Protein AF-A0A4Y7ZFZ9-F1 (afdb_monomer_lite)

pLDDT: mean 81.6, std 17.8, range [28.22, 98.62]

Foldseek 3Di:
DPPPPPPQFAKFWPDQALVPDDDPDLFAQAWAAAQACPDPPDHGGTTIFTKDWDDPDPPDIDIDTHTQLLQVLQVQLVVLLVVLVCLLVVPVVPDDPPPDPDPVVVVVVVVVSLVSSVVSLLSLLQSLVVSLLVLLLLLDDQADKDWDQQDPVRDIDIAGSVRCSPPPDSQCSLQPVLCVSLVHHGCCVPPCVVLQVVSVVLNCCVPVVPDPPDPVSSVVSSDPCSSVSSCVSLVSLVVSLVSQDPPDPRSLVSQSSRTQHVVSNDRDHDNDCVVPPPHHHPCVDPVRVVNDDPVRVVVVVVVVVVVVVVPDD

Radius of gyration: 24.82 Å; chains: 1; bounding box: 68×53×71 Å

Secondary structure (DSSP, 8-state):
---------EEEEEES-GGG---S-TTBPPPEEEE-TT-SS---EEEEEEEEEEEEETTEEEEEEPBPHHHHHHHHHHHHHHHHHHHIIIIISS------SSHHHHHHHHHHHHHHHHHHHHHHHHHHHHHHHHHHHHTS-TT--EEPPP-TTS---EE-HHHHHHHS-HHHIIIIIHHHHTT---GGGSTTHHHHHHHHHHHHHHHT----S-SGGGGGGGSTTHHHHHTHHHHHHHHHHHH----SHHHHHHHHHSPPBTTB----EES--HHHHTS-B-TT-HHHHTTS-HHHHHHHHHHHHHHTTS---

Sequence (313 aa):
MKKDTKSNRCMVVVCDDAEKYDCKDNRAMKPILIKCLDHPEYPMNHAFQHADSVRLTKKKKLEYFVPNNISLLLSNSKLALEEAEKMYHKVLLTRADQEFKSKINALWNNCFYVSNYIEKIQTAIVFSYTALEAFANISIPDDYIYTTSKNSKGVKEEFDKKAIERWLSLKDKLDIVLPKVYSCEKISKQDFWSHFILLESFRNQIIHQKAIESTNFYYEYFKLNIFKILRVAEKIVCYYHDANTVDTSERAQVNLMWPWLPGAMTAPVLRNPEPILGWTIDYTQPSVQQRLTDKQRQEIEKFMNTDSHNNTP

Structure (mmCIF, N/CA/C/O backbone):
data_AF-A0A4Y7ZFZ9-F1
#
_entry.id   AF-A0A4Y7ZFZ9-F1
#
loop_
_atom_site.group_PDB
_atom_site.id
_atom_site.type_symbol
_atom_site.label_atom_id
_atom_site.label_alt_id
_atom_site.label_comp_id
_atom_site.label_asym_id
_atom_site.label_entity_id
_atom_site.label_seq_id
_atom_site.pdbx_PDB_ins_code
_atom_site.Cartn_x
_atom_site.Cartn_y
_atom_site.Cartn_z
_atom_site.occupancy
_atom_site.B_iso_or_equiv
_atom_site.auth_seq_id
_atom_site.auth_comp_id
_atom_site.auth_asym_id
_atom_site.auth_atom_id
_atom_site.pdbx_PDB_model_num
ATOM 1 N N . MET A 1 1 ? 0.316 26.608 -27.805 1.00 34.22 1 MET A N 1
ATOM 2 C CA . MET A 1 1 ? 1.564 26.106 -27.190 1.00 34.22 1 MET A CA 1
ATOM 3 C C . MET A 1 1 ? 1.376 26.041 -25.685 1.00 34.22 1 MET A C 1
ATOM 5 O O . MET A 1 1 ? 1.319 27.084 -25.044 1.00 34.22 1 MET A O 1
ATOM 9 N N . LYS A 1 2 ? 1.199 24.839 -25.124 1.00 29.20 2 LYS A N 1
ATOM 10 C CA . LYS A 1 2 ? 1.304 24.648 -23.673 1.00 29.20 2 LYS A CA 1
ATOM 11 C C . LYS A 1 2 ? 2.770 24.883 -23.308 1.00 29.20 2 LYS A C 1
ATOM 13 O O . LYS A 1 2 ? 3.642 24.304 -23.945 1.00 29.20 2 LYS A O 1
ATOM 18 N N . LYS A 1 3 ? 3.042 25.775 -22.353 1.00 28.22 3 LYS A N 1
ATOM 19 C CA . LYS A 1 3 ? 4.363 25.849 -21.724 1.00 28.22 3 LYS A CA 1
ATOM 20 C C . LYS A 1 3 ? 4.573 24.513 -21.021 1.00 28.22 3 LYS A C 1
ATOM 22 O O . LYS A 1 3 ? 3.929 24.273 -20.004 1.00 28.22 3 LYS A O 1
ATOM 27 N N . ASP A 1 4 ? 5.443 23.673 -21.567 1.00 29.52 4 ASP A N 1
ATOM 28 C CA . ASP A 1 4 ? 6.045 22.592 -20.803 1.00 29.52 4 ASP A CA 1
ATOM 29 C C . ASP A 1 4 ? 6.821 23.243 -19.661 1.00 29.52 4 ASP A C 1
ATOM 31 O O . ASP A 1 4 ? 7.930 23.752 -19.822 1.00 29.52 4 ASP A O 1
ATOM 35 N N . THR A 1 5 ? 6.208 23.296 -18.482 1.00 31.38 5 THR A N 1
ATOM 36 C CA . THR A 1 5 ? 6.965 23.413 -17.244 1.00 31.38 5 THR A CA 1
ATOM 37 C C . THR A 1 5 ? 7.813 22.154 -17.165 1.00 31.38 5 THR A C 1
ATOM 39 O O . THR A 1 5 ? 7.321 21.121 -16.713 1.00 31.38 5 THR A O 1
ATOM 42 N N . LYS A 1 6 ? 9.060 22.224 -17.656 1.00 36.72 6 LYS A N 1
ATOM 43 C CA . LYS A 1 6 ? 10.096 21.229 -17.365 1.00 36.72 6 LYS A CA 1
ATOM 44 C C . LYS A 1 6 ? 10.067 21.014 -15.855 1.00 36.72 6 LYS A C 1
ATOM 46 O O . LYS A 1 6 ? 10.454 21.889 -15.085 1.00 36.72 6 LYS A O 1
ATOM 51 N N . SER A 1 7 ? 9.518 19.880 -15.436 1.00 38.53 7 SER A N 1
ATOM 52 C CA . SER A 1 7 ? 9.700 19.377 -14.086 1.00 38.53 7 SER A CA 1
ATOM 53 C C . SER A 1 7 ? 11.210 19.224 -13.927 1.00 38.53 7 SER A C 1
ATOM 55 O O . SER A 1 7 ? 11.802 18.363 -14.573 1.00 38.53 7 SER A O 1
ATOM 57 N N . ASN A 1 8 ? 11.847 20.115 -13.161 1.00 46.38 8 ASN A N 1
ATOM 58 C CA . ASN A 1 8 ? 13.247 19.978 -12.762 1.00 46.38 8 ASN A CA 1
ATOM 59 C C . ASN A 1 8 ? 13.334 18.776 -11.811 1.00 46.38 8 ASN A C 1
ATOM 61 O O . ASN A 1 8 ? 13.397 18.940 -10.595 1.00 46.38 8 ASN A O 1
ATOM 65 N N . ARG A 1 9 ? 13.251 17.561 -12.359 1.00 54.72 9 ARG A N 1
ATOM 66 C CA . ARG A 1 9 ? 13.498 16.328 -11.615 1.00 54.72 9 ARG A CA 1
ATOM 67 C C . ARG A 1 9 ? 14.988 16.295 -11.312 1.00 54.72 9 ARG A C 1
ATOM 69 O O . ARG A 1 9 ? 15.793 16.044 -12.200 1.00 54.72 9 ARG A O 1
ATOM 76 N N . CYS A 1 10 ? 15.330 16.627 -10.076 1.00 71.25 10 CYS A N 1
ATOM 77 C CA . CYS A 1 10 ? 16.693 16.633 -9.581 1.00 71.25 10 CYS A CA 1
ATOM 78 C C . CYS A 1 10 ? 17.020 15.246 -9.023 1.00 71.25 10 CYS A C 1
ATOM 80 O O . CYS A 1 10 ? 16.291 14.734 -8.175 1.00 71.25 10 CYS A O 1
ATOM 82 N N . MET A 1 11 ? 18.119 14.644 -9.466 1.00 76.44 11 MET A N 1
ATOM 83 C CA . MET A 1 11 ? 18.643 13.409 -8.875 1.00 76.44 11 MET A CA 1
ATOM 84 C C . MET A 1 11 ? 19.847 13.717 -7.991 1.00 76.44 11 MET A C 1
ATOM 86 O O . MET A 1 11 ? 20.628 14.619 -8.286 1.00 76.44 11 MET A O 1
ATOM 90 N N . VAL A 1 12 ? 19.997 12.945 -6.919 1.00 82.19 12 VAL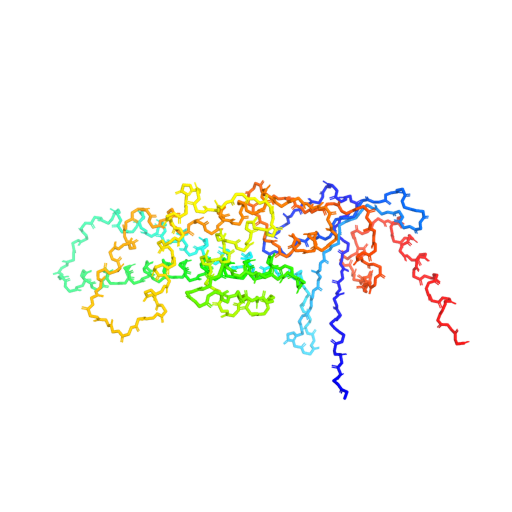 A N 1
ATOM 91 C CA . VAL A 1 12 ? 21.109 13.027 -5.970 1.00 82.19 12 VAL A CA 1
ATOM 92 C C . VAL A 1 12 ? 21.813 11.677 -5.901 1.00 82.19 12 VAL A C 1
ATOM 94 O O . VAL A 1 12 ? 21.156 10.653 -5.713 1.00 82.19 12 VAL A O 1
ATOM 97 N N . VAL A 1 13 ? 23.144 11.669 -5.997 1.00 84.25 13 VAL A N 1
ATOM 98 C CA . VAL A 1 13 ? 23.953 10.477 -5.700 1.00 84.25 13 VAL A CA 1
ATOM 99 C C . VAL A 1 13 ? 23.907 10.223 -4.194 1.00 84.25 13 VAL A C 1
ATOM 101 O O . VAL A 1 13 ? 24.327 11.063 -3.398 1.00 84.25 13 VAL A O 1
ATOM 104 N N . VAL A 1 14 ? 23.366 9.074 -3.794 1.00 84.06 14 VAL A N 1
ATOM 105 C CA . VAL A 1 14 ? 23.169 8.708 -2.380 1.00 84.06 14 VAL A CA 1
ATOM 106 C C . VAL A 1 14 ? 24.054 7.552 -1.920 1.00 84.06 14 VAL A C 1
ATOM 108 O O . VAL A 1 14 ? 24.178 7.350 -0.714 1.00 84.06 14 VAL A O 1
ATOM 111 N N . CYS A 1 15 ? 24.674 6.819 -2.849 1.00 84.12 15 CYS A N 1
ATOM 112 C CA . CYS A 1 15 ? 25.654 5.771 -2.566 1.00 84.12 15 CYS A CA 1
ATOM 113 C C . CYS A 1 15 ? 26.607 5.588 -3.760 1.00 84.12 15 CYS A C 1
ATOM 115 O O . CYS A 1 15 ? 26.191 5.740 -4.910 1.00 84.12 15 CYS A O 1
ATOM 117 N N . ASP A 1 16 ? 27.866 5.270 -3.467 1.00 82.06 16 ASP A N 1
ATOM 118 C CA . ASP A 1 16 ? 28.972 4.985 -4.392 1.00 82.06 16 ASP A CA 1
ATOM 119 C C . ASP A 1 16 ? 29.163 3.491 -4.694 1.00 82.06 16 ASP A C 1
ATOM 121 O O . ASP A 1 16 ? 30.093 3.103 -5.402 1.00 82.06 16 ASP A O 1
ATOM 125 N N . ASP A 1 17 ? 28.295 2.656 -4.132 1.00 83.75 17 ASP A N 1
ATOM 126 C CA . ASP A 1 17 ? 28.214 1.240 -4.426 1.00 83.75 17 ASP A CA 1
ATOM 127 C C . ASP A 1 17 ? 26.741 0.830 -4.451 1.00 83.75 17 ASP A C 1
ATOM 129 O O . ASP A 1 17 ? 26.083 0.731 -3.413 1.00 83.75 17 ASP A O 1
ATOM 133 N N . ALA A 1 18 ? 26.202 0.625 -5.653 1.00 83.75 18 ALA A N 1
ATOM 134 C CA . ALA A 1 18 ? 24.787 0.345 -5.871 1.00 83.75 18 ALA A CA 1
ATOM 135 C C . ALA A 1 18 ? 24.301 -0.874 -5.069 1.00 83.75 18 ALA A C 1
ATOM 137 O O . ALA A 1 18 ? 23.158 -0.904 -4.618 1.00 83.75 18 ALA A O 1
ATOM 138 N N . GLU A 1 19 ? 25.177 -1.852 -4.835 1.00 83.00 19 GLU A N 1
ATOM 139 C CA . GLU A 1 19 ? 24.862 -3.077 -4.094 1.00 83.00 19 GLU A CA 1
ATOM 140 C C . GLU A 1 19 ? 24.869 -2.889 -2.571 1.00 83.00 19 GLU A C 1
ATOM 142 O O . GLU A 1 19 ? 24.352 -3.738 -1.848 1.00 83.00 19 GLU A O 1
ATOM 147 N N . LYS A 1 20 ? 25.425 -1.780 -2.070 1.00 85.19 20 LYS A N 1
ATOM 148 C CA . LYS A 1 20 ? 25.475 -1.451 -0.636 1.00 85.19 20 LYS A CA 1
ATOM 149 C C . LYS A 1 20 ? 24.465 -0.384 -0.224 1.00 85.19 20 LYS A C 1
ATOM 151 O O . LYS A 1 20 ? 24.505 0.081 0.917 1.00 85.19 20 LYS A O 1
ATOM 156 N N . TYR A 1 21 ? 23.574 0.028 -1.126 1.00 84.88 21 TYR A N 1
ATOM 157 C CA . TYR A 1 21 ? 22.551 1.008 -0.790 1.00 84.88 21 TYR A CA 1
ATOM 158 C C . TYR A 1 21 ? 21.646 0.493 0.340 1.00 84.88 21 TYR A C 1
ATOM 160 O O . TYR A 1 21 ? 21.058 -0.582 0.247 1.00 84.88 21 TYR A O 1
ATOM 168 N N . ASP A 1 22 ? 21.494 1.312 1.380 1.00 83.31 22 ASP A N 1
ATOM 169 C CA . ASP A 1 22 ? 20.640 1.029 2.530 1.00 83.31 22 ASP A CA 1
ATOM 170 C C . ASP A 1 22 ? 19.490 2.041 2.613 1.00 83.31 22 ASP A C 1
ATOM 172 O O . ASP A 1 22 ? 19.704 3.257 2.723 1.00 83.31 22 ASP A O 1
ATOM 176 N N . CYS A 1 23 ? 18.260 1.531 2.569 1.00 85.38 23 CYS A N 1
ATOM 177 C CA . CYS A 1 23 ? 17.048 2.340 2.615 1.00 85.38 23 CYS A CA 1
ATOM 178 C C . CYS A 1 23 ? 16.886 3.008 3.989 1.00 85.38 23 CYS A C 1
ATOM 180 O O . CYS A 1 23 ? 16.734 2.340 5.008 1.00 85.38 23 CYS A O 1
ATOM 182 N N . LYS A 1 24 ? 16.829 4.346 4.013 1.00 86.88 24 LYS A N 1
ATOM 183 C CA . LYS A 1 24 ? 16.695 5.130 5.258 1.00 86.88 24 LYS A CA 1
ATOM 184 C C . LYS A 1 24 ? 15.252 5.414 5.677 1.00 86.88 24 LYS A C 1
ATOM 186 O O . LYS A 1 24 ? 14.989 5.578 6.863 1.00 86.88 24 LYS A O 1
ATOM 191 N N . ASP A 1 25 ? 14.329 5.479 4.721 1.00 90.88 25 ASP A N 1
ATOM 192 C CA . ASP A 1 25 ? 12.896 5.658 4.965 1.00 90.88 25 ASP A CA 1
ATOM 193 C C . ASP A 1 25 ? 12.119 4.920 3.870 1.00 90.88 25 ASP A C 1
ATOM 195 O O . ASP A 1 25 ? 12.221 5.253 2.689 1.00 90.88 25 ASP A O 1
ATOM 199 N N . ASN A 1 26 ? 11.330 3.920 4.262 1.00 89.88 26 ASN A N 1
ATOM 200 C CA . ASN A 1 26 ? 10.566 3.073 3.342 1.00 89.88 26 ASN A CA 1
ATOM 201 C C . ASN A 1 26 ? 9.406 3.821 2.645 1.00 89.88 26 ASN A C 1
ATOM 203 O O . ASN A 1 26 ? 8.739 3.274 1.760 1.00 89.88 26 ASN A O 1
ATOM 207 N N . ARG A 1 27 ? 9.170 5.083 3.022 1.00 93.19 27 ARG A N 1
ATOM 208 C CA . ARG A 1 27 ? 8.195 5.982 2.395 1.00 93.19 27 ARG A CA 1
ATOM 209 C C . ARG A 1 27 ? 8.782 6.827 1.274 1.00 93.19 27 ARG A C 1
ATOM 211 O O . ARG A 1 27 ? 8.018 7.473 0.563 1.00 93.19 27 ARG A O 1
ATOM 218 N N . ALA A 1 28 ? 10.100 6.829 1.092 1.00 92.25 28 ALA A N 1
ATOM 219 C CA . ALA A 1 28 ? 10.720 7.423 -0.084 1.00 92.25 28 ALA A CA 1
ATOM 220 C C . ALA A 1 28 ? 10.503 6.532 -1.319 1.00 92.25 28 ALA A C 1
ATOM 222 O O . ALA A 1 28 ? 10.375 5.312 -1.208 1.00 92.25 28 ALA A O 1
ATOM 223 N N . MET A 1 29 ? 10.478 7.135 -2.507 1.00 90.19 29 MET A N 1
ATOM 224 C CA . MET A 1 29 ? 10.573 6.392 -3.767 1.00 90.19 29 MET A CA 1
ATOM 225 C C . MET A 1 29 ? 11.891 5.611 -3.826 1.00 90.19 29 MET A C 1
ATOM 227 O O . MET A 1 29 ? 12.888 6.063 -3.261 1.00 90.19 29 MET A O 1
ATOM 231 N N . LYS A 1 30 ? 11.918 4.446 -4.486 1.00 89.12 30 LYS A N 1
ATOM 232 C CA . LYS A 1 30 ? 13.157 3.666 -4.604 1.00 89.12 30 LYS A CA 1
ATOM 233 C C . LYS A 1 30 ? 14.213 4.454 -5.406 1.00 89.12 30 LYS A C 1
ATOM 235 O O . LYS A 1 30 ? 13.845 5.189 -6.330 1.00 89.12 30 LYS A O 1
ATOM 240 N N . PRO A 1 31 ? 15.511 4.330 -5.079 1.00 88.25 31 PRO A N 1
ATOM 241 C CA . PRO A 1 31 ? 16.571 4.894 -5.892 1.00 88.25 31 PRO A CA 1
ATOM 242 C C . PRO A 1 31 ? 16.735 4.081 -7.175 1.00 88.25 31 PRO A C 1
ATOM 244 O O . PRO A 1 31 ? 16.440 2.887 -7.221 1.00 88.25 31 PRO A O 1
ATOM 247 N N . ILE A 1 32 ? 17.291 4.721 -8.193 1.00 86.25 32 ILE A N 1
ATOM 248 C CA . ILE A 1 32 ? 17.825 4.043 -9.368 1.00 86.25 32 ILE A CA 1
ATOM 249 C C . ILE A 1 32 ? 19.212 3.520 -8.995 1.00 86.25 32 ILE A C 1
ATOM 251 O O . ILE A 1 32 ? 20.102 4.309 -8.679 1.00 86.25 32 ILE A O 1
ATOM 255 N N . LEU A 1 33 ? 19.395 2.202 -9.013 1.00 86.88 33 LEU A N 1
ATOM 256 C CA . LEU A 1 33 ? 20.686 1.560 -8.775 1.00 86.88 33 LEU A CA 1
ATOM 257 C C . LEU A 1 33 ? 21.317 1.217 -10.125 1.00 86.88 33 LEU A C 1
ATOM 259 O O . LEU A 1 33 ? 20.690 0.520 -10.917 1.00 86.88 33 LEU A O 1
ATOM 263 N N . ILE A 1 34 ? 22.532 1.692 -10.405 1.00 83.44 34 ILE A N 1
ATOM 264 C CA . ILE A 1 34 ? 23.246 1.408 -11.660 1.00 83.44 34 ILE A CA 1
ATOM 265 C C . ILE A 1 34 ? 24.598 0.788 -11.342 1.00 83.44 34 ILE A C 1
ATOM 267 O O . ILE A 1 34 ? 25.384 1.372 -10.599 1.00 83.44 34 ILE A O 1
ATOM 271 N N . LYS A 1 35 ? 24.876 -0.368 -11.950 1.00 86.19 35 LYS A N 1
ATOM 272 C CA . LYS A 1 35 ? 26.178 -1.038 -11.930 1.00 86.19 35 LYS A CA 1
ATOM 273 C C . LYS A 1 35 ? 26.539 -1.485 -13.345 1.00 86.19 35 LYS A C 1
ATOM 275 O O . LYS A 1 35 ? 26.102 -2.535 -13.815 1.00 86.19 35 LYS A O 1
ATOM 280 N N . CYS A 1 36 ? 27.345 -0.676 -14.020 1.00 84.75 36 CYS A N 1
ATOM 281 C CA . CYS A 1 36 ? 27.768 -0.865 -15.406 1.00 84.75 36 CYS A CA 1
ATOM 282 C C . CYS A 1 36 ? 29.251 -0.511 -15.582 1.00 84.75 36 CYS A C 1
ATOM 284 O O . CYS A 1 36 ? 29.616 0.291 -16.433 1.00 84.75 36 CYS A O 1
ATOM 286 N N . LEU A 1 37 ? 30.116 -1.098 -14.749 1.00 84.50 37 LEU A N 1
ATOM 287 C CA . LEU A 1 37 ? 31.561 -0.824 -14.754 1.00 84.50 37 LEU A CA 1
ATOM 288 C C . LEU A 1 37 ? 32.232 -1.098 -16.110 1.00 84.50 37 LEU A C 1
ATOM 290 O O . LEU A 1 37 ? 33.219 -0.449 -16.434 1.00 84.50 37 LEU A O 1
ATOM 294 N N . ASP A 1 38 ? 31.672 -2.018 -16.896 1.00 84.38 38 ASP A N 1
ATOM 295 C CA . ASP A 1 38 ? 32.197 -2.418 -18.205 1.00 84.38 38 ASP A CA 1
ATOM 296 C C . ASP A 1 38 ? 31.658 -1.558 -19.368 1.00 84.38 38 ASP A C 1
ATOM 298 O O . ASP A 1 38 ? 31.993 -1.810 -20.525 1.00 84.38 38 ASP A O 1
ATOM 302 N N . HIS A 1 39 ? 30.794 -0.566 -19.104 1.00 80.00 39 HIS A N 1
ATOM 303 C CA . HIS A 1 39 ? 30.244 0.289 -20.158 1.00 80.00 39 HIS A CA 1
ATOM 304 C C . HIS A 1 39 ? 31.345 1.200 -20.733 1.00 80.00 39 HIS A C 1
ATOM 306 O O . HIS A 1 39 ? 31.975 1.931 -19.965 1.00 80.00 39 HIS A O 1
ATOM 312 N N . PRO A 1 40 ? 31.562 1.223 -22.064 1.00 76.19 40 PRO A N 1
ATOM 313 C CA . PRO A 1 40 ? 32.729 1.870 -22.673 1.00 76.19 40 PRO A CA 1
ATOM 314 C C . PRO A 1 40 ? 32.779 3.387 -22.452 1.00 76.19 40 PRO A C 1
ATOM 316 O O . PRO A 1 40 ? 33.860 3.957 -22.342 1.00 76.19 40 PRO A O 1
ATOM 319 N N . GLU A 1 41 ? 31.615 4.033 -22.367 1.00 76.62 41 GLU A N 1
ATOM 320 C CA . GLU A 1 41 ? 31.502 5.495 -22.249 1.00 76.62 41 GLU A CA 1
ATOM 321 C C . GLU A 1 41 ? 31.122 5.973 -20.840 1.00 76.62 41 GLU A C 1
ATOM 323 O O . GLU A 1 41 ? 31.405 7.108 -20.469 1.00 76.62 41 GLU A O 1
ATOM 328 N N . TYR A 1 42 ? 30.498 5.109 -20.037 1.00 75.38 42 TYR A N 1
ATOM 329 C CA . TYR A 1 42 ? 29.835 5.496 -18.785 1.00 75.38 42 TYR A CA 1
ATOM 330 C C . TYR A 1 42 ? 30.008 4.404 -17.718 1.00 75.38 42 TYR A C 1
ATOM 332 O O . TYR A 1 42 ? 29.032 3.757 -17.329 1.00 75.38 42 TYR A O 1
ATOM 340 N N . PRO A 1 43 ? 31.240 4.139 -17.251 1.00 79.38 43 PRO A N 1
ATOM 341 C CA . PRO A 1 43 ? 31.462 3.191 -16.168 1.00 79.38 43 PRO A CA 1
ATOM 342 C C . PRO A 1 43 ? 30.883 3.746 -14.859 1.00 79.38 43 PRO A C 1
ATOM 344 O O . PRO A 1 43 ? 31.335 4.776 -14.360 1.00 79.38 43 PRO A O 1
ATOM 347 N N . MET A 1 44 ? 29.871 3.080 -14.292 1.00 80.38 44 MET A N 1
ATOM 348 C CA . MET A 1 44 ? 29.168 3.565 -13.093 1.00 80.38 44 MET A CA 1
ATOM 349 C C . MET A 1 44 ? 28.901 2.452 -12.078 1.00 80.38 44 MET A C 1
ATOM 351 O O . MET A 1 44 ? 28.635 1.303 -12.442 1.00 80.38 44 MET A O 1
ATOM 355 N N . ASN A 1 45 ? 28.938 2.815 -10.796 1.00 86.19 45 ASN A N 1
ATOM 356 C CA . ASN A 1 45 ? 28.454 2.001 -9.684 1.00 86.19 45 ASN A CA 1
ATOM 357 C C . ASN A 1 45 ? 27.856 2.938 -8.631 1.00 86.19 45 ASN A C 1
ATOM 359 O O . ASN A 1 45 ? 28.550 3.368 -7.719 1.00 86.19 45 ASN A O 1
ATOM 363 N N . HIS A 1 46 ? 26.595 3.329 -8.791 1.00 85.19 46 HIS A N 1
ATOM 364 C CA . HIS A 1 46 ? 25.998 4.381 -7.968 1.00 85.19 46 HIS A CA 1
ATOM 365 C C . HIS A 1 46 ? 24.510 4.154 -7.730 1.00 85.19 46 HIS A C 1
ATOM 367 O O . HIS A 1 46 ? 23.808 3.547 -8.541 1.00 85.19 46 HIS A O 1
ATOM 373 N N . ALA A 1 47 ? 24.021 4.704 -6.620 1.00 86.38 47 ALA A N 1
ATOM 374 C CA . ALA A 1 47 ? 22.600 4.841 -6.337 1.00 86.38 47 ALA A CA 1
ATOM 375 C C . ALA A 1 47 ? 22.168 6.303 -6.498 1.00 86.38 47 ALA A C 1
ATOM 377 O O . ALA A 1 47 ? 22.751 7.199 -5.879 1.00 86.38 47 ALA A O 1
ATOM 378 N N . PHE A 1 48 ? 21.111 6.534 -7.273 1.00 84.94 48 PHE A N 1
ATOM 379 C CA . PHE A 1 48 ? 20.547 7.854 -7.538 1.00 84.94 48 PHE A CA 1
ATOM 380 C C . PHE A 1 48 ? 19.146 7.967 -6.945 1.00 84.94 48 PHE A C 1
ATOM 382 O O . PHE A 1 48 ? 18.257 7.183 -7.267 1.00 84.94 48 PHE A O 1
ATOM 389 N N . GLN A 1 49 ? 18.915 8.984 -6.123 1.00 86.69 49 GLN A N 1
ATOM 390 C CA . GLN A 1 49 ? 17.627 9.243 -5.492 1.00 86.69 49 GLN A CA 1
ATOM 391 C C . GLN A 1 49 ? 16.989 10.513 -6.051 1.00 86.69 49 GLN A C 1
ATOM 393 O O . GLN A 1 49 ? 17.638 11.554 -6.144 1.00 86.69 49 GLN A O 1
ATOM 398 N N . HIS A 1 50 ? 15.693 10.444 -6.348 1.00 86.19 50 HIS A N 1
ATOM 399 C CA . HIS A 1 50 ? 14.913 11.611 -6.748 1.00 86.19 50 HIS A CA 1
ATOM 400 C C . HIS A 1 50 ? 14.736 12.574 -5.574 1.00 86.19 50 HIS A C 1
ATOM 402 O O . HIS A 1 50 ? 14.211 12.186 -4.524 1.00 86.19 50 HIS A O 1
ATOM 408 N N . ALA A 1 51 ? 15.110 13.831 -5.785 1.00 88.44 51 ALA A N 1
ATOM 409 C CA . ALA A 1 51 ? 14.880 14.943 -4.881 1.00 88.44 51 ALA A CA 1
ATOM 410 C C . ALA A 1 51 ? 13.961 15.984 -5.529 1.00 88.44 51 ALA A C 1
ATOM 412 O O . ALA A 1 51 ? 13.966 16.204 -6.740 1.00 88.44 51 ALA A O 1
ATOM 413 N N . ASP A 1 52 ? 13.171 16.634 -4.690 1.00 87.31 52 ASP A N 1
ATOM 414 C CA . ASP A 1 52 ? 12.294 17.733 -5.058 1.00 87.31 52 ASP A CA 1
ATOM 415 C C . ASP A 1 52 ? 12.410 18.836 -4.004 1.00 87.31 52 ASP A C 1
ATOM 417 O O . ASP A 1 52 ? 13.036 18.675 -2.950 1.00 87.31 52 ASP A O 1
ATOM 421 N N . SER A 1 53 ? 11.852 20.002 -4.306 1.00 87.12 53 SER A N 1
ATOM 422 C CA . SER A 1 53 ? 11.903 21.131 -3.404 1.00 87.12 53 SER A CA 1
ATOM 423 C C . SER A 1 53 ? 10.644 21.969 -3.437 1.00 87.12 53 SER A C 1
ATOM 425 O O . SER A 1 53 ? 10.095 22.284 -4.490 1.00 87.12 53 SER A O 1
ATOM 427 N N . VAL A 1 54 ? 10.245 22.429 -2.257 1.00 86.50 54 VAL A N 1
ATOM 428 C CA . VAL A 1 54 ? 9.131 23.352 -2.091 1.00 86.50 54 VAL A CA 1
ATOM 429 C C . VAL A 1 54 ? 9.618 24.635 -1.437 1.00 86.50 54 VAL A C 1
ATOM 431 O O . VAL A 1 54 ? 10.355 24.640 -0.447 1.00 86.50 54 VAL A O 1
ATOM 434 N N . ARG A 1 55 ? 9.202 25.771 -1.993 1.00 91.06 55 ARG A N 1
ATOM 435 C CA . ARG A 1 55 ? 9.451 27.077 -1.388 1.00 91.06 55 ARG A CA 1
ATOM 436 C C . ARG A 1 55 ? 8.342 27.370 -0.380 1.00 91.06 55 ARG A C 1
ATOM 438 O O . ARG A 1 55 ? 7.231 27.703 -0.770 1.00 91.06 55 ARG A O 1
ATOM 445 N N . LEU A 1 56 ? 8.658 27.268 0.911 1.00 91.50 56 LEU A N 1
ATOM 446 C CA . LEU A 1 56 ? 7.712 27.548 2.000 1.00 91.50 56 LEU A CA 1
ATOM 447 C C . LEU A 1 56 ? 7.496 29.054 2.187 1.00 91.50 56 LEU A C 1
ATOM 449 O O . LEU A 1 56 ? 6.397 29.505 2.487 1.00 91.50 56 LEU A O 1
ATOM 453 N N . THR A 1 57 ? 8.555 29.847 2.009 1.00 93.19 57 THR A N 1
ATOM 454 C CA . THR A 1 57 ? 8.500 31.316 2.025 1.00 93.19 57 THR A CA 1
ATOM 455 C C . THR A 1 57 ? 9.509 31.881 1.031 1.00 93.19 57 THR A C 1
ATOM 457 O O . THR A 1 57 ? 10.373 31.158 0.539 1.00 93.19 57 THR A O 1
ATOM 460 N N . LYS A 1 58 ? 9.492 33.199 0.777 1.00 89.19 58 LYS A N 1
ATOM 461 C CA . LYS A 1 58 ? 10.491 33.850 -0.096 1.00 89.19 58 LYS A CA 1
ATOM 462 C C . LYS A 1 58 ? 11.939 33.482 0.267 1.00 89.19 58 LYS A C 1
ATOM 464 O O . LYS A 1 58 ? 12.747 33.313 -0.641 1.00 89.19 58 LYS A O 1
ATOM 469 N N . LYS A 1 59 ? 12.241 33.312 1.562 1.00 92.00 59 LYS A N 1
ATOM 470 C CA . LYS A 1 59 ? 13.588 33.014 2.082 1.00 92.00 59 LYS A CA 1
ATOM 471 C C . LYS A 1 59 ? 13.825 31.537 2.426 1.00 92.00 59 LYS A C 1
ATOM 473 O O . LYS A 1 59 ? 14.972 31.166 2.635 1.00 92.00 59 LYS A O 1
ATOM 478 N N . LYS A 1 60 ? 12.781 30.702 2.514 1.00 92.12 60 LYS A N 1
ATOM 479 C CA . LYS A 1 60 ? 12.897 29.306 2.968 1.00 92.12 60 LYS A CA 1
ATOM 480 C C . LYS A 1 60 ? 12.509 28.327 1.862 1.00 92.12 60 LYS A C 1
ATOM 482 O O . LYS A 1 60 ? 11.344 28.261 1.468 1.00 92.12 60 LYS A O 1
ATOM 487 N N . LYS A 1 61 ? 13.493 27.547 1.416 1.00 91.19 61 LYS A N 1
ATOM 488 C CA . LYS A 1 61 ? 13.344 26.378 0.542 1.00 91.19 61 LYS A CA 1
ATOM 489 C C . LYS A 1 61 ? 13.500 25.121 1.402 1.00 91.19 61 LYS A C 1
ATOM 491 O O . LYS A 1 61 ? 14.374 25.086 2.264 1.00 91.19 61 LYS A O 1
ATOM 496 N N . LEU A 1 62 ? 12.626 24.142 1.209 1.00 88.06 62 LEU A N 1
ATOM 497 C CA . LEU A 1 62 ? 12.740 22.808 1.787 1.00 88.06 62 LEU A CA 1
ATOM 498 C C . LEU A 1 62 ? 13.019 21.837 0.645 1.00 88.06 62 LEU A C 1
ATOM 500 O O . LEU A 1 62 ? 12.271 21.825 -0.327 1.00 88.06 62 LEU A O 1
ATOM 504 N N . GLU A 1 63 ? 14.073 21.047 0.778 1.00 89.75 63 GLU A N 1
ATOM 505 C CA . GLU A 1 63 ? 14.447 19.990 -0.162 1.00 89.75 63 GLU A CA 1
ATOM 506 C C . GLU A 1 63 ? 14.203 18.640 0.505 1.00 89.75 63 GLU A C 1
ATOM 508 O O . GLU A 1 63 ? 14.432 18.484 1.707 1.00 89.75 63 GLU A O 1
ATOM 513 N N . TYR A 1 64 ? 13.674 17.688 -0.252 1.00 89.62 64 TYR A N 1
ATOM 514 C CA . TYR A 1 64 ? 13.269 16.384 0.259 1.00 89.62 64 TYR A CA 1
ATOM 515 C C . TYR A 1 64 ? 13.381 15.328 -0.836 1.00 89.62 64 TYR A C 1
ATOM 517 O O . TYR A 1 64 ? 13.283 15.633 -2.023 1.00 89.62 64 TYR A O 1
ATOM 525 N N . PHE A 1 65 ? 13.564 14.068 -0.441 1.00 91.81 65 PHE A N 1
ATOM 526 C CA . PHE A 1 65 ? 13.441 12.963 -1.385 1.00 91.81 65 PHE A CA 1
ATOM 527 C C . PHE A 1 65 ? 11.978 12.723 -1.719 1.00 91.81 65 PHE A C 1
ATOM 529 O O . PHE A 1 65 ? 11.122 12.745 -0.832 1.00 91.81 65 PHE A O 1
ATOM 536 N N . VAL A 1 66 ? 11.700 12.502 -3.001 1.00 91.12 66 VAL A N 1
ATOM 537 C CA . VAL A 1 66 ? 10.332 12.347 -3.490 1.00 91.12 66 VAL A CA 1
ATOM 538 C C . VAL A 1 66 ? 9.679 11.152 -2.785 1.00 91.12 66 VAL A C 1
ATOM 540 O O . VAL A 1 66 ? 10.216 10.039 -2.844 1.00 91.12 66 VAL A O 1
ATOM 543 N N . PRO A 1 67 ? 8.543 11.356 -2.096 1.00 93.62 67 PRO A N 1
ATOM 544 C CA . PRO A 1 67 ? 7.864 10.273 -1.409 1.00 93.62 67 PRO A CA 1
ATOM 545 C C . PRO A 1 67 ? 7.199 9.316 -2.401 1.00 93.62 67 PRO A C 1
ATOM 547 O O . PRO A 1 67 ? 6.722 9.718 -3.463 1.00 93.62 67 PRO A O 1
ATOM 550 N N . ASN A 1 68 ? 7.103 8.048 -2.016 1.00 93.88 68 ASN A N 1
ATOM 551 C CA . ASN A 1 68 ? 6.271 7.068 -2.692 1.00 93.88 68 ASN A CA 1
ATOM 552 C C . ASN A 1 68 ? 4.844 7.150 -2.135 1.00 93.88 68 ASN A C 1
ATOM 554 O O . ASN A 1 68 ? 4.608 6.876 -0.956 1.00 93.88 68 ASN A O 1
ATOM 558 N N . ASN A 1 69 ? 3.877 7.507 -2.982 1.00 94.56 69 ASN A N 1
ATOM 559 C CA . ASN A 1 69 ? 2.492 7.661 -2.541 1.00 94.56 69 ASN A CA 1
ATOM 560 C C . ASN A 1 69 ? 1.883 6.341 -2.034 1.00 94.56 69 ASN A C 1
ATOM 562 O O . ASN A 1 69 ? 1.177 6.351 -1.031 1.00 94.56 69 ASN A O 1
ATOM 566 N N . ILE A 1 70 ? 2.191 5.200 -2.661 1.00 95.81 70 ILE A N 1
ATOM 567 C CA . ILE A 1 70 ? 1.722 3.885 -2.196 1.00 95.81 70 ILE A CA 1
ATOM 568 C C . ILE A 1 70 ? 2.283 3.608 -0.796 1.00 95.81 70 ILE A C 1
ATOM 570 O O . ILE A 1 70 ? 1.522 3.246 0.100 1.00 95.81 70 ILE A O 1
ATOM 574 N N . SER A 1 71 ? 3.578 3.856 -0.567 1.00 95.06 71 SER A N 1
ATOM 575 C CA . SER A 1 71 ? 4.188 3.694 0.759 1.00 95.06 71 SER A CA 1
ATOM 576 C C . SER A 1 71 ? 3.570 4.617 1.811 1.00 95.06 71 SER A C 1
ATOM 578 O O . SER A 1 71 ? 3.377 4.193 2.947 1.00 95.06 71 SER A O 1
ATOM 580 N N . LEU A 1 72 ? 3.249 5.870 1.469 1.00 96.88 72 LEU A N 1
ATOM 581 C CA . LEU A 1 72 ? 2.579 6.790 2.395 1.00 96.88 72 LEU A CA 1
ATOM 582 C C . LEU A 1 72 ? 1.179 6.291 2.777 1.00 96.88 72 LEU A C 1
ATOM 584 O O . LEU A 1 72 ? 0.825 6.309 3.956 1.00 96.88 72 LEU A O 1
ATOM 588 N N . LEU A 1 73 ? 0.401 5.805 1.806 1.00 98.00 73 LEU A N 1
ATOM 589 C CA . LEU A 1 73 ? -0.929 5.238 2.045 1.00 98.00 73 LEU A CA 1
ATOM 590 C C . LEU A 1 73 ? -0.843 3.974 2.920 1.00 98.00 73 LEU A C 1
ATOM 592 O O . LEU A 1 73 ? -1.556 3.870 3.918 1.00 98.00 73 LEU A O 1
ATOM 596 N N . LEU A 1 74 ? 0.080 3.055 2.613 1.00 96.88 74 LEU A N 1
ATOM 597 C CA . LEU A 1 74 ? 0.335 1.870 3.441 1.00 96.88 74 LEU A CA 1
ATOM 598 C C . LEU A 1 74 ? 0.784 2.255 4.858 1.00 96.88 74 LEU A C 1
ATOM 600 O O . LEU A 1 74 ? 0.274 1.705 5.832 1.00 96.88 74 LEU A O 1
ATOM 604 N N . SER A 1 75 ? 1.670 3.247 4.991 1.00 96.88 75 SER A N 1
ATOM 605 C CA . SER A 1 75 ? 2.130 3.752 6.289 1.00 96.88 75 SER A CA 1
ATOM 606 C C . SER A 1 75 ? 0.983 4.329 7.117 1.00 96.88 75 SER A C 1
ATOM 608 O O . SER A 1 75 ? 0.909 4.049 8.311 1.00 96.88 75 SER A O 1
ATOM 610 N N . ASN A 1 76 ? 0.084 5.111 6.514 1.00 98.06 76 ASN A N 1
ATOM 611 C CA . ASN A 1 76 ? -1.091 5.642 7.210 1.00 98.06 76 ASN A CA 1
ATOM 612 C C . ASN A 1 76 ? -2.005 4.516 7.693 1.00 98.06 76 ASN A C 1
ATOM 614 O O . ASN A 1 76 ? -2.442 4.527 8.844 1.00 98.06 76 ASN A O 1
ATOM 618 N N . SER A 1 77 ? -2.249 3.520 6.835 1.00 98.12 77 SER A N 1
ATOM 619 C CA . SER A 1 77 ? -3.031 2.341 7.202 1.00 98.12 77 SER A CA 1
ATOM 620 C C . SER A 1 77 ? -2.406 1.590 8.376 1.00 98.12 77 SER A C 1
ATOM 622 O O . SER A 1 77 ? -3.090 1.275 9.348 1.00 98.12 77 SER A O 1
ATOM 624 N N . LYS A 1 78 ? -1.096 1.338 8.312 1.00 97.19 78 LYS A N 1
ATOM 625 C CA . LYS A 1 78 ? -0.347 0.617 9.342 1.00 97.19 78 LYS A CA 1
ATOM 626 C C . LYS A 1 78 ? -0.377 1.336 10.688 1.00 97.19 78 LYS A C 1
ATOM 628 O O . LYS A 1 78 ? -0.724 0.712 11.684 1.00 97.19 78 LYS A O 1
ATOM 633 N N . LEU A 1 79 ? -0.074 2.635 10.718 1.00 97.94 79 LEU A N 1
ATOM 634 C CA . LEU A 1 79 ? -0.076 3.419 11.958 1.00 97.94 79 LEU A CA 1
ATOM 635 C C . LEU A 1 79 ? -1.464 3.441 12.609 1.00 97.94 79 LEU A C 1
ATOM 637 O O . LEU A 1 79 ? -1.587 3.238 13.816 1.00 97.94 79 LEU A O 1
ATOM 641 N N . ALA A 1 80 ? -2.517 3.633 11.808 1.00 98.56 80 ALA A N 1
ATOM 642 C CA . ALA A 1 80 ? -3.887 3.586 12.304 1.00 98.56 80 ALA A CA 1
ATOM 643 C C . ALA A 1 80 ? -4.245 2.194 12.848 1.00 98.56 80 ALA A C 1
ATOM 645 O O . ALA A 1 80 ? -4.865 2.085 13.906 1.00 98.56 80 ALA A O 1
ATOM 646 N N . LEU A 1 81 ? -3.815 1.128 12.168 1.00 98.12 81 LEU A N 1
ATOM 647 C CA . LEU A 1 81 ? -4.058 -0.244 12.597 1.00 98.12 81 LEU A CA 1
ATOM 648 C C . LEU A 1 81 ? -3.342 -0.589 13.908 1.00 98.12 81 LEU A C 1
ATOM 650 O O . LEU A 1 81 ? -3.951 -1.188 14.790 1.00 98.12 81 LEU A O 1
ATOM 654 N N . GLU A 1 82 ? -2.073 -0.204 14.046 1.00 97.69 82 GLU A N 1
ATOM 655 C CA . GLU A 1 82 ? -1.278 -0.413 15.263 1.00 97.69 82 GLU A CA 1
ATOM 656 C C . GLU A 1 82 ? -1.891 0.323 16.462 1.00 97.69 82 GLU A C 1
ATOM 658 O O . GLU A 1 82 ? -1.970 -0.219 17.568 1.00 97.69 82 GLU A O 1
ATOM 663 N N . GLU A 1 83 ? -2.382 1.546 16.247 1.00 98.06 83 GLU A N 1
ATOM 664 C CA . GLU A 1 83 ? -3.092 2.302 17.274 1.00 98.06 83 GLU A CA 1
ATOM 665 C C . GLU A 1 83 ? -4.428 1.639 17.641 1.00 98.06 83 GLU A C 1
ATOM 667 O O . GLU A 1 83 ? -4.708 1.458 18.827 1.00 98.06 83 GLU A O 1
ATOM 672 N N . ALA A 1 84 ? -5.210 1.196 16.651 1.00 98.00 84 ALA A N 1
ATOM 673 C CA . ALA A 1 84 ? -6.460 0.473 16.878 1.00 98.00 84 ALA A CA 1
ATOM 674 C C . ALA A 1 84 ? -6.235 -0.832 17.658 1.00 98.00 84 ALA A C 1
ATOM 676 O O . ALA A 1 84 ? -6.957 -1.117 18.612 1.00 98.00 84 ALA A O 1
ATOM 677 N N . GLU A 1 85 ? -5.216 -1.615 17.301 1.00 97.06 85 GLU A N 1
ATOM 678 C CA . GLU A 1 85 ? -4.859 -2.867 17.978 1.00 97.06 85 GLU A CA 1
ATOM 679 C C . GLU A 1 85 ? -4.429 -2.602 19.426 1.00 97.06 85 GLU A C 1
ATOM 681 O O . GLU A 1 85 ? -4.897 -3.265 20.357 1.00 97.06 85 GLU A O 1
ATOM 686 N N . LYS A 1 86 ? -3.627 -1.552 19.652 1.00 96.00 86 LYS A N 1
ATOM 687 C CA . LYS A 1 86 ? -3.266 -1.093 20.999 1.00 96.00 86 LYS A CA 1
ATOM 688 C C . LYS A 1 86 ? -4.501 -0.698 21.810 1.00 96.00 86 LYS A C 1
ATOM 690 O O . LYS A 1 86 ? -4.593 -1.086 22.973 1.00 96.00 86 LYS A O 1
ATOM 695 N N . MET A 1 87 ? -5.434 0.059 21.234 1.00 95.06 87 MET A N 1
ATOM 696 C CA . MET A 1 87 ? -6.679 0.451 21.904 1.00 95.06 87 MET A CA 1
ATOM 697 C C . MET A 1 87 ? -7.548 -0.763 22.233 1.00 95.06 87 MET A C 1
ATOM 699 O O . MET A 1 87 ? -8.032 -0.889 23.356 1.00 95.06 87 MET A O 1
ATOM 703 N N . TYR A 1 88 ? -7.697 -1.689 21.289 1.00 95.06 88 TYR A N 1
ATOM 704 C CA . TYR A 1 88 ? -8.480 -2.903 21.478 1.00 95.06 88 TYR A CA 1
ATOM 705 C C . TYR A 1 88 ? -7.958 -3.722 22.664 1.00 95.06 88 TYR A C 1
ATOM 707 O O . TYR A 1 88 ? -8.702 -4.015 23.600 1.00 95.06 88 TYR A O 1
ATOM 715 N N . HIS A 1 89 ? -6.654 -4.008 22.688 1.00 92.62 89 HIS A N 1
ATOM 716 C CA . HIS A 1 89 ? -6.065 -4.832 23.739 1.00 92.62 89 HIS A CA 1
ATOM 717 C C . HIS A 1 89 ? -5.904 -4.113 25.079 1.00 92.62 89 HIS A C 1
ATOM 719 O O . HIS A 1 89 ? -6.134 -4.733 26.110 1.00 92.62 89 HIS A O 1
ATOM 725 N N . LYS A 1 90 ? -5.503 -2.835 25.090 1.00 87.75 90 LYS A N 1
ATOM 726 C CA . LYS A 1 90 ? -5.167 -2.113 26.335 1.00 87.75 90 LYS A CA 1
ATOM 727 C C . LYS A 1 90 ? -6.316 -1.309 26.931 1.00 87.75 90 LYS A C 1
ATOM 729 O O . LYS A 1 90 ? -6.191 -0.839 28.060 1.00 87.75 90 LYS A O 1
ATOM 734 N N . VAL A 1 91 ? -7.378 -1.071 26.166 1.00 84.69 91 VAL A N 1
ATOM 735 C CA . VAL A 1 91 ? -8.485 -0.208 26.591 1.00 84.69 91 VAL A CA 1
ATOM 736 C C . VAL A 1 91 ? -9.815 -0.929 26.512 1.00 84.69 91 VAL A C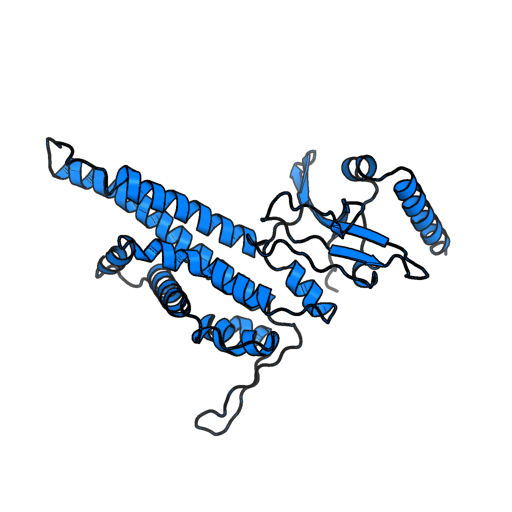 1
ATOM 738 O O . VAL A 1 91 ? -10.586 -0.808 27.451 1.00 84.69 91 VAL A O 1
ATOM 741 N N . LEU A 1 92 ? -10.105 -1.669 25.438 1.00 86.31 92 LEU A N 1
ATOM 742 C CA . LEU A 1 92 ? -11.415 -2.313 25.287 1.00 86.31 92 LEU A CA 1
ATOM 743 C C . LEU A 1 92 ? -11.499 -3.662 26.017 1.00 86.31 92 LEU A C 1
ATOM 745 O O . LEU A 1 92 ? -12.494 -3.911 26.686 1.00 86.31 92 LEU A O 1
ATOM 749 N N . LEU A 1 93 ? -10.463 -4.505 25.935 1.00 85.81 93 LEU A N 1
ATOM 750 C CA . LEU A 1 93 ? -10.463 -5.832 26.572 1.00 85.81 93 LEU A CA 1
ATOM 751 C C . LEU A 1 93 ? -10.109 -5.822 28.062 1.00 85.81 93 LEU A C 1
ATOM 753 O O . LEU A 1 93 ? -10.652 -6.605 28.831 1.00 85.81 93 LEU A O 1
ATOM 757 N N . THR A 1 94 ? -9.170 -4.975 28.478 1.00 79.88 94 THR A N 1
ATOM 758 C CA . THR A 1 94 ? -8.666 -4.939 29.864 1.00 79.88 94 THR A CA 1
ATOM 759 C C . THR A 1 94 ? -9.477 -4.026 30.769 1.00 79.88 94 THR A C 1
ATOM 761 O O . THR A 1 94 ? -9.093 -3.781 31.915 1.00 79.88 94 THR A O 1
ATOM 764 N N . ARG A 1 95 ? -10.576 -3.469 30.263 1.00 68.44 95 ARG A N 1
ATOM 765 C CA . ARG A 1 95 ? -11.424 -2.602 31.059 1.00 68.44 95 ARG A CA 1
ATOM 766 C C . ARG A 1 95 ? -12.183 -3.455 32.058 1.00 68.44 95 ARG A C 1
ATOM 768 O O . ARG A 1 95 ? -13.144 -4.124 31.700 1.00 68.44 95 ARG A O 1
ATOM 775 N N . ALA A 1 96 ? -11.747 -3.410 33.313 1.00 61.19 96 ALA A N 1
ATOM 776 C CA . ALA A 1 96 ? -12.619 -3.776 34.416 1.00 61.19 96 ALA A CA 1
ATOM 777 C C . ALA A 1 96 ? -13.901 -2.941 34.309 1.00 61.19 96 ALA A C 1
ATOM 779 O O . ALA A 1 96 ? -13.833 -1.790 33.854 1.00 61.19 96 ALA A O 1
ATOM 780 N N . ASP A 1 97 ? -15.036 -3.502 34.724 1.00 61.28 97 ASP A N 1
ATOM 781 C CA . ASP A 1 97 ? -16.278 -2.756 34.896 1.00 61.28 97 ASP A CA 1
ATOM 782 C C . ASP A 1 97 ? -15.992 -1.581 35.834 1.00 61.28 97 ASP A C 1
ATOM 784 O O . ASP A 1 97 ? -15.971 -1.711 37.056 1.00 61.28 97 ASP A O 1
ATOM 788 N N . GLN A 1 98 ? -15.655 -0.425 35.260 1.00 62.56 98 GLN A N 1
ATOM 789 C CA . GLN A 1 98 ? -15.445 0.781 36.036 1.00 62.56 98 GLN A CA 1
ATOM 790 C C . GLN A 1 98 ? -16.779 1.062 36.716 1.00 62.56 98 GLN A C 1
ATOM 792 O O . GLN A 1 98 ? -17.800 1.179 36.035 1.00 62.56 98 GLN A O 1
ATOM 797 N N . GLU A 1 99 ? -16.774 1.153 38.046 1.00 64.50 99 GLU A N 1
ATOM 798 C CA . GLU A 1 99 ? -17.963 1.508 38.812 1.00 64.50 99 GLU A CA 1
ATOM 799 C C . GLU A 1 99 ? -18.353 2.953 38.489 1.00 64.50 99 GLU A C 1
ATOM 801 O O . GLU A 1 99 ? -17.960 3.925 39.137 1.00 64.50 99 GLU A O 1
ATOM 806 N N . PHE A 1 100 ? -19.129 3.116 37.425 1.00 68.25 100 PHE A N 1
ATOM 807 C CA . PHE A 1 100 ? -19.771 4.376 37.133 1.00 68.25 100 PHE A CA 1
ATOM 808 C C . PHE A 1 100 ? -20.977 4.518 38.048 1.00 68.25 100 PHE A C 1
ATOM 810 O O . PHE A 1 100 ? -21.910 3.722 37.990 1.00 68.25 100 PHE A O 1
ATOM 817 N N . LYS A 1 101 ? -21.020 5.615 38.811 1.00 74.69 101 LYS A N 1
ATOM 818 C CA . LYS A 1 101 ? -22.201 5.999 39.606 1.00 74.69 101 LYS A CA 1
ATOM 819 C C . LYS A 1 101 ? -23.483 6.130 38.764 1.00 74.69 101 LYS A C 1
ATOM 821 O O . LYS A 1 101 ? -24.576 6.112 39.313 1.00 74.69 101 LYS A O 1
ATOM 826 N N . SER A 1 102 ? -23.356 6.300 37.443 1.00 87.06 102 SER A N 1
ATOM 827 C CA . SER A 1 102 ? -24.468 6.421 36.498 1.00 87.06 102 SER A CA 1
ATOM 828 C C . SER A 1 102 ? -24.182 5.669 35.198 1.00 87.06 102 SER A C 1
ATOM 830 O O . SER A 1 102 ? -23.133 5.860 34.577 1.00 87.06 102 SER A O 1
ATOM 832 N N . LYS A 1 103 ? -25.170 4.894 34.731 1.00 87.19 103 LYS A N 1
ATOM 833 C CA . LYS A 1 103 ? -25.153 4.202 33.431 1.00 87.19 103 LYS A CA 1
ATOM 834 C C . LYS A 1 103 ? -24.901 5.158 32.260 1.00 87.19 103 LYS A C 1
ATOM 836 O O . LYS A 1 103 ? -24.217 4.792 31.311 1.00 87.19 103 LYS A O 1
ATOM 841 N N . ILE A 1 104 ? -25.418 6.387 32.325 1.00 90.31 104 ILE A N 1
ATOM 842 C CA . ILE A 1 104 ? -25.247 7.384 31.255 1.00 90.31 104 ILE A CA 1
ATOM 843 C C . ILE A 1 104 ? -23.773 7.783 31.121 1.00 90.31 104 ILE A C 1
ATOM 845 O O . ILE A 1 104 ? -23.247 7.835 30.012 1.00 90.31 104 ILE A O 1
ATOM 849 N N . ASN A 1 105 ? -23.081 7.991 32.243 1.00 88.94 105 ASN A N 1
ATOM 850 C CA . ASN A 1 105 ? -21.659 8.339 32.230 1.00 88.94 105 ASN A CA 1
ATOM 851 C C . ASN A 1 105 ? -20.804 7.179 31.701 1.00 88.94 105 ASN A C 1
ATOM 853 O O . ASN A 1 105 ? -19.857 7.413 30.951 1.00 88.94 105 ASN A O 1
ATOM 857 N N . ALA A 1 106 ? -21.172 5.935 32.031 1.00 86.81 106 ALA A N 1
ATOM 858 C CA . ALA A 1 106 ? -20.535 4.748 31.465 1.00 86.81 106 ALA A CA 1
ATOM 859 C C . ALA A 1 106 ? -20.668 4.712 29.935 1.00 86.81 106 ALA A C 1
ATOM 861 O O . ALA A 1 106 ? -19.681 4.520 29.227 1.00 86.81 106 ALA A O 1
ATOM 862 N N . LEU A 1 107 ? -21.880 4.951 29.420 1.00 90.06 107 LEU A N 1
ATOM 863 C CA . LEU A 1 107 ? -22.162 4.940 27.984 1.00 90.06 107 LEU A CA 1
ATOM 864 C C . LEU A 1 107 ? -21.412 6.040 27.231 1.00 90.06 107 LEU A C 1
ATOM 866 O O . LEU A 1 107 ? -20.831 5.752 26.190 1.00 90.06 107 LEU A O 1
ATOM 870 N N . TRP A 1 108 ? -21.360 7.268 27.755 1.00 92.56 108 TRP A N 1
ATOM 871 C CA . TRP A 1 108 ? -20.585 8.346 27.130 1.00 92.56 108 TRP A CA 1
ATOM 872 C C . TRP A 1 108 ? -19.091 8.049 27.094 1.00 92.56 108 TRP A C 1
ATOM 874 O O . TRP A 1 108 ? -18.435 8.276 26.079 1.00 92.56 108 TRP A O 1
ATOM 884 N N . ASN A 1 109 ? -18.556 7.482 28.173 1.00 89.12 109 ASN A N 1
ATOM 885 C CA . ASN A 1 109 ? -17.154 7.100 28.205 1.00 89.12 109 ASN A CA 1
ATOM 886 C C . ASN A 1 109 ? -16.863 5.952 27.220 1.00 89.12 109 ASN A C 1
ATOM 888 O O . ASN A 1 109 ? -15.868 5.976 26.504 1.00 89.12 109 ASN A O 1
ATOM 892 N N . ASN A 1 110 ? -17.759 4.964 27.119 1.00 89.75 110 ASN A N 1
ATOM 893 C CA . ASN A 1 110 ? -17.655 3.905 26.112 1.00 89.75 110 ASN A CA 1
ATOM 894 C C . ASN A 1 110 ? -17.737 4.463 24.691 1.00 89.75 110 ASN A C 1
ATOM 896 O O . ASN A 1 110 ? -16.941 4.065 23.848 1.00 89.75 110 ASN A O 1
ATOM 900 N N . CYS A 1 111 ? -18.647 5.407 24.445 1.00 92.69 111 CYS A N 1
ATOM 901 C CA . CYS A 1 111 ? -18.788 6.095 23.166 1.00 92.69 111 CYS A CA 1
ATOM 902 C C . CYS A 1 111 ? -17.470 6.752 22.743 1.00 92.69 111 CYS A C 1
ATOM 904 O O . CYS A 1 111 ? -17.033 6.548 21.618 1.00 92.69 111 CYS A O 1
ATOM 906 N N . PHE A 1 112 ? -16.781 7.450 23.652 1.00 93.50 112 PHE A N 1
ATOM 907 C CA . PHE A 1 112 ? -15.477 8.051 23.360 1.00 93.50 112 PHE A CA 1
ATOM 908 C C . PHE A 1 112 ? -14.451 7.019 22.861 1.00 93.50 112 PHE A C 1
ATOM 910 O O . PHE A 1 112 ? -13.860 7.192 21.796 1.00 93.50 112 PHE A O 1
ATOM 917 N N . TYR A 1 113 ? -14.261 5.916 23.589 1.00 93.06 113 TYR A N 1
ATOM 918 C CA . TYR A 1 113 ? -13.278 4.900 23.195 1.00 93.06 113 TYR A CA 1
ATOM 919 C C . TYR A 1 113 ? -13.676 4.133 21.933 1.00 93.06 113 TYR A C 1
ATOM 921 O O . TYR A 1 113 ? -12.817 3.849 21.099 1.00 93.06 113 TYR A O 1
ATOM 929 N N . VAL A 1 114 ? -14.962 3.808 21.790 1.00 93.69 114 VAL A N 1
ATOM 930 C CA . VAL A 1 114 ? -15.504 3.110 20.619 1.00 93.69 114 VAL A CA 1
ATOM 931 C C . VAL A 1 114 ? -15.375 3.972 19.367 1.00 93.69 114 VAL A C 1
ATOM 933 O O . VAL A 1 114 ? -14.895 3.468 18.357 1.00 93.69 114 VAL A O 1
ATOM 936 N N . SER A 1 115 ? -15.730 5.256 19.432 1.00 95.38 115 SER A N 1
ATOM 937 C CA . SER A 1 115 ? -15.608 6.177 18.297 1.00 95.38 115 SER A CA 1
ATOM 938 C C . SER A 1 115 ? -14.154 6.327 17.865 1.00 95.38 115 SER A C 1
ATOM 940 O O . SER A 1 115 ? -13.848 6.075 16.704 1.00 95.38 115 SER A O 1
ATOM 942 N N . ASN A 1 116 ? -13.238 6.588 18.805 1.00 97.12 116 ASN A N 1
ATOM 943 C CA . ASN A 1 116 ? -11.810 6.675 18.491 1.00 97.12 116 ASN A CA 1
ATOM 944 C C . ASN A 1 116 ? -11.285 5.368 17.864 1.00 97.12 116 ASN A C 1
ATOM 946 O O . ASN A 1 116 ? -10.479 5.401 16.940 1.00 97.12 116 ASN A O 1
ATOM 950 N N . TYR A 1 117 ? -11.731 4.200 18.344 1.00 97.81 117 TYR A N 1
ATOM 951 C CA . TYR A 1 117 ? -11.321 2.909 17.783 1.00 97.81 117 TYR A CA 1
ATOM 952 C C . TYR A 1 117 ? -11.841 2.722 16.352 1.00 97.81 117 TYR A C 1
ATOM 954 O O . TYR A 1 117 ? -11.077 2.368 15.451 1.00 97.81 117 TYR A O 1
ATOM 962 N N . ILE A 1 118 ? -13.132 2.989 16.137 1.00 96.25 118 ILE A N 1
ATOM 963 C CA . ILE A 1 118 ? -13.783 2.889 14.828 1.00 96.25 118 ILE A CA 1
ATOM 964 C C . ILE A 1 118 ? -13.113 3.829 13.824 1.00 96.25 118 ILE A C 1
ATOM 966 O O . ILE A 1 118 ? -12.829 3.398 12.710 1.00 96.25 118 ILE A O 1
ATOM 970 N N . GLU A 1 119 ? -12.794 5.066 14.212 1.00 97.44 119 GLU A N 1
ATOM 971 C CA . GLU A 1 119 ? -12.085 6.027 13.359 1.00 97.44 119 GLU A CA 1
ATOM 972 C C . GLU A 1 119 ? -10.740 5.472 12.874 1.00 97.44 119 GLU A C 1
ATOM 974 O O . GLU A 1 119 ? -10.405 5.580 11.690 1.00 97.44 119 GLU A O 1
ATOM 979 N N . LYS A 1 120 ? -9.975 4.818 13.758 1.00 98.44 120 LYS A N 1
ATOM 980 C CA . LYS A 1 120 ? -8.690 4.200 13.396 1.00 98.44 120 LYS A CA 1
ATOM 981 C C . LYS A 1 120 ? -8.870 3.002 12.465 1.00 98.44 120 LYS A C 1
ATOM 983 O O . LYS A 1 120 ? -8.143 2.892 11.479 1.00 98.44 120 LYS A O 1
ATOM 988 N N . ILE A 1 121 ? -9.869 2.152 12.709 1.00 98.44 121 ILE A N 1
ATOM 989 C CA . ILE A 1 121 ? -10.205 1.039 11.808 1.00 98.44 121 ILE A CA 1
ATOM 990 C C . ILE A 1 121 ? -10.638 1.551 10.427 1.00 98.44 121 ILE A C 1
ATOM 992 O O . ILE A 1 121 ? -10.123 1.079 9.416 1.00 98.44 121 ILE A O 1
ATOM 996 N N . GLN A 1 122 ? -11.523 2.547 10.357 1.00 97.62 122 GLN A N 1
ATOM 997 C CA . GLN A 1 122 ? -11.965 3.144 9.092 1.00 97.62 122 GLN A CA 1
ATOM 998 C C . GLN A 1 122 ? -10.811 3.811 8.339 1.00 97.62 122 GLN A C 1
ATOM 1000 O O . GLN A 1 122 ? -10.694 3.638 7.126 1.00 97.62 122 GLN A O 1
ATOM 1005 N N . THR A 1 123 ? -9.924 4.506 9.056 1.00 98.50 123 THR A N 1
ATOM 1006 C CA . THR A 1 123 ? -8.691 5.071 8.493 1.00 98.50 123 THR A CA 1
ATOM 1007 C C . THR A 1 123 ? -7.854 3.968 7.845 1.00 98.50 123 THR A C 1
ATOM 1009 O O . THR A 1 123 ? -7.498 4.075 6.672 1.00 98.50 123 THR A O 1
ATOM 1012 N N . ALA A 1 124 ? -7.606 2.867 8.559 1.00 98.62 124 ALA A N 1
ATOM 1013 C CA . ALA A 1 124 ? -6.873 1.730 8.016 1.00 98.62 124 ALA A CA 1
ATOM 1014 C C . ALA A 1 124 ? -7.564 1.113 6.786 1.00 98.62 124 ALA A C 1
ATOM 1016 O O . ALA A 1 124 ? -6.904 0.887 5.776 1.00 98.62 124 ALA A O 1
ATOM 1017 N N . ILE A 1 125 ? -8.888 0.918 6.811 1.00 98.44 125 ILE A N 1
ATOM 1018 C CA . ILE A 1 125 ? -9.660 0.396 5.668 1.00 98.44 125 ILE A CA 1
ATOM 1019 C C . ILE A 1 125 ? -9.461 1.269 4.423 1.00 98.44 125 ILE A C 1
ATOM 1021 O O . ILE A 1 125 ? -9.091 0.767 3.359 1.00 98.44 125 ILE A O 1
ATOM 1025 N N . VAL A 1 126 ? -9.698 2.577 4.553 1.00 98.44 126 VAL A N 1
ATOM 1026 C CA . VAL A 1 126 ? -9.658 3.516 3.425 1.00 98.44 126 VAL A CA 1
ATOM 1027 C C . VAL A 1 126 ? -8.250 3.607 2.850 1.00 98.44 126 VAL A C 1
ATOM 1029 O O . VAL A 1 126 ? -8.079 3.489 1.636 1.00 98.44 126 VAL A O 1
ATOM 1032 N N . PHE A 1 127 ? -7.232 3.773 3.695 1.00 98.56 127 PHE A N 1
ATOM 1033 C CA . PHE A 1 127 ? -5.853 3.913 3.231 1.00 98.56 127 PHE A CA 1
ATOM 1034 C C . PHE A 1 127 ? -5.282 2.605 2.666 1.00 98.56 127 PHE A C 1
ATOM 1036 O O . PHE A 1 127 ? -4.605 2.650 1.640 1.00 98.56 127 PHE A O 1
ATOM 1043 N N . SER A 1 128 ? -5.612 1.449 3.253 1.00 98.25 128 SER A N 1
ATOM 1044 C CA . SER A 1 128 ? -5.212 0.125 2.749 1.00 98.25 128 SER A CA 1
ATOM 1045 C C . SER A 1 128 ? -5.787 -0.138 1.354 1.00 98.25 128 SER A C 1
ATOM 1047 O O . SER A 1 128 ? -5.053 -0.465 0.421 1.00 98.25 128 SER A O 1
ATOM 1049 N N . TYR A 1 129 ? -7.090 0.103 1.168 1.00 98.56 129 TYR A N 1
ATOM 1050 C CA . TYR A 1 129 ? -7.736 -0.051 -0.137 1.00 98.56 129 TYR A CA 1
ATOM 1051 C C . TYR A 1 129 ? -7.188 0.952 -1.165 1.00 98.56 129 TYR A C 1
ATOM 1053 O O . TYR A 1 129 ? -6.904 0.590 -2.305 1.00 98.56 129 TYR A O 1
ATOM 1061 N N . THR A 1 130 ? -7.011 2.218 -0.772 1.00 98.31 130 THR A N 1
ATOM 1062 C CA . THR A 1 130 ? -6.497 3.266 -1.674 1.00 98.31 130 THR A CA 1
ATOM 1063 C C . THR A 1 130 ? -5.065 2.969 -2.121 1.00 98.31 130 THR A C 1
ATOM 1065 O O . THR A 1 130 ? -4.723 3.220 -3.276 1.00 98.31 130 THR A O 1
ATOM 1068 N N . ALA A 1 131 ? -4.235 2.394 -1.244 1.00 98.12 131 ALA A N 1
ATOM 1069 C CA . ALA A 1 131 ? -2.894 1.942 -1.604 1.00 98.12 131 ALA A CA 1
ATOM 1070 C C . ALA A 1 131 ? -2.930 0.875 -2.705 1.00 98.12 131 ALA A C 1
ATOM 1072 O O . ALA A 1 131 ? -2.167 0.976 -3.663 1.00 98.12 131 ALA A O 1
ATOM 1073 N N . LEU A 1 132 ? -3.836 -0.105 -2.603 1.00 98.31 132 LEU A N 1
ATOM 1074 C CA . LEU A 1 132 ? -4.005 -1.144 -3.622 1.00 98.31 132 LEU A CA 1
ATOM 1075 C C . LEU A 1 132 ? -4.507 -0.587 -4.955 1.00 98.31 132 LEU A C 1
ATOM 1077 O O . LEU A 1 132 ? -4.032 -1.017 -6.001 1.00 98.31 132 LEU A O 1
ATOM 1081 N N . GLU A 1 133 ? -5.417 0.386 -4.929 1.00 97.88 133 GLU A N 1
ATOM 1082 C CA . GLU A 1 133 ? -5.888 1.060 -6.144 1.00 97.88 133 GLU A CA 1
ATOM 1083 C C . GLU A 1 133 ? -4.744 1.798 -6.852 1.00 97.88 133 GLU A C 1
ATOM 1085 O O . GLU A 1 133 ? -4.525 1.620 -8.051 1.00 97.88 133 GLU A O 1
ATOM 1090 N N . ALA A 1 134 ? -3.972 2.590 -6.099 1.00 96.56 134 ALA A N 1
ATOM 1091 C CA . ALA A 1 134 ? -2.815 3.304 -6.629 1.00 96.56 134 ALA A CA 1
ATOM 1092 C C . ALA A 1 134 ? -1.753 2.333 -7.166 1.00 96.56 134 ALA A C 1
ATOM 1094 O O . ALA A 1 134 ? -1.228 2.539 -8.260 1.00 96.56 134 ALA A O 1
ATOM 1095 N N . PHE A 1 135 ? -1.480 1.259 -6.423 1.00 96.31 135 PHE A N 1
ATOM 1096 C CA . PHE A 1 135 ? -0.571 0.196 -6.830 1.00 96.31 135 PHE A CA 1
ATOM 1097 C C . PHE A 1 135 ? -1.012 -0.464 -8.136 1.00 96.31 135 PHE A C 1
ATOM 1099 O O . PHE A 1 135 ? -0.212 -0.549 -9.065 1.00 96.31 135 PHE A O 1
ATOM 1106 N N . ALA A 1 136 ? -2.274 -0.886 -8.244 1.00 96.25 136 ALA A N 1
ATOM 1107 C CA . ALA A 1 136 ? -2.778 -1.560 -9.433 1.00 96.25 136 ALA A CA 1
ATOM 1108 C C . ALA A 1 136 ? -2.688 -0.671 -10.680 1.00 96.25 136 ALA A C 1
ATOM 1110 O O . ALA A 1 136 ? -2.236 -1.138 -11.719 1.00 96.25 136 ALA A O 1
ATOM 1111 N N . ASN A 1 137 ? -3.044 0.612 -10.564 1.00 94.12 137 ASN A N 1
ATOM 1112 C CA . ASN A 1 137 ? -2.980 1.555 -11.685 1.00 94.12 137 ASN A CA 1
ATOM 1113 C C . ASN A 1 137 ? -1.533 1.812 -12.142 1.00 94.12 137 ASN A C 1
ATOM 1115 O O . ASN A 1 137 ? -1.234 1.733 -13.330 1.00 94.12 137 ASN A O 1
ATOM 1119 N N . ILE A 1 138 ? -0.611 2.049 -11.200 1.00 91.31 138 ILE A N 1
ATOM 1120 C CA . ILE A 1 138 ? 0.818 2.262 -11.502 1.00 91.31 138 ILE A CA 1
ATOM 1121 C C . ILE A 1 138 ? 1.464 1.013 -12.115 1.00 91.31 138 ILE A C 1
ATOM 1123 O O . ILE A 1 138 ? 2.383 1.129 -12.922 1.00 91.31 138 ILE A O 1
ATOM 1127 N N . SER A 1 139 ? 0.984 -0.172 -11.744 1.00 90.12 139 SER A N 1
ATOM 1128 C CA . SER A 1 139 ? 1.529 -1.451 -12.205 1.00 90.12 139 SER A CA 1
ATOM 1129 C C . SER A 1 139 ? 1.162 -1.798 -13.650 1.00 90.12 139 SER A C 1
ATOM 1131 O O . SER A 1 139 ? 1.747 -2.711 -14.222 1.00 90.12 139 SER A O 1
ATOM 1133 N N . ILE A 1 140 ? 0.201 -1.102 -14.262 1.00 89.56 140 ILE A N 1
ATOM 1134 C CA . ILE A 1 140 ? -0.208 -1.364 -15.646 1.00 89.56 140 ILE A CA 1
ATOM 1135 C C . ILE A 1 140 ? 0.692 -0.559 -16.604 1.00 89.56 140 ILE A C 1
ATOM 1137 O O . ILE A 1 140 ? 0.729 0.674 -16.498 1.00 89.56 140 ILE A O 1
ATOM 1141 N N . PRO A 1 141 ? 1.404 -1.210 -17.547 1.00 87.62 141 PRO A N 1
ATOM 1142 C CA . PRO A 1 141 ? 2.179 -0.523 -18.582 1.00 87.62 141 PRO A CA 1
ATOM 1143 C C . PRO A 1 141 ? 1.304 0.365 -19.475 1.00 87.62 141 PRO A C 1
ATOM 1145 O O . PRO A 1 141 ? 0.132 0.063 -19.698 1.00 87.62 141 PRO A O 1
ATOM 1148 N N . ASP A 1 142 ? 1.861 1.463 -19.991 1.00 84.00 142 ASP A N 1
ATOM 1149 C CA . ASP A 1 142 ? 1.112 2.437 -20.805 1.00 84.00 142 ASP A CA 1
ATOM 1150 C C . ASP A 1 142 ? 0.599 1.857 -22.133 1.00 84.00 142 ASP A C 1
ATOM 1152 O O . ASP A 1 142 ? -0.443 2.286 -22.630 1.00 84.00 142 ASP A O 1
ATOM 1156 N N . ASP A 1 143 ? 1.303 0.871 -22.682 1.00 85.94 143 ASP A N 1
ATOM 1157 C CA . ASP A 1 143 ? 1.001 0.172 -23.932 1.00 85.94 143 ASP A CA 1
ATOM 1158 C C . ASP A 1 143 ? 0.161 -1.103 -23.739 1.00 85.94 143 ASP A C 1
ATOM 1160 O O . ASP A 1 143 ? -0.206 -1.765 -24.712 1.00 85.94 143 ASP A O 1
ATOM 1164 N N . TYR A 1 144 ? -0.177 -1.457 -22.496 1.00 89.25 144 TYR A N 1
ATOM 1165 C CA . TYR A 1 144 ? -0.937 -2.667 -22.212 1.00 89.25 144 TYR A CA 1
ATOM 1166 C C . TYR A 1 144 ? -2.404 -2.536 -22.645 1.00 89.25 144 TYR A C 1
ATOM 1168 O O . TYR A 1 144 ? -3.119 -1.617 -22.234 1.00 89.25 144 TYR A O 1
ATOM 1176 N N . ILE A 1 145 ? -2.873 -3.521 -23.419 1.00 93.12 145 ILE A N 1
ATOM 1177 C CA . ILE A 1 145 ? -4.267 -3.651 -23.855 1.00 93.12 145 ILE A CA 1
ATOM 1178 C C . ILE A 1 145 ? -4.893 -4.896 -23.227 1.00 93.12 145 ILE A C 1
ATOM 1180 O O . ILE A 1 145 ? -4.408 -6.019 -23.386 1.00 93.12 145 ILE A O 1
ATOM 1184 N N . TYR A 1 146 ? -6.020 -4.711 -22.542 1.00 93.62 146 TYR A N 1
ATOM 1185 C CA . TYR A 1 146 ? -6.827 -5.805 -22.017 1.00 93.62 146 TYR A CA 1
ATOM 1186 C C . TYR A 1 146 ? -8.012 -6.102 -22.935 1.00 93.62 146 TYR A C 1
ATOM 1188 O O . TYR A 1 146 ? -8.899 -5.269 -23.098 1.00 93.62 146 TYR A O 1
ATOM 1196 N N . THR A 1 147 ? -8.077 -7.321 -23.468 1.00 91.56 147 THR A N 1
ATOM 1197 C CA . THR A 1 147 ? -9.236 -7.799 -24.235 1.00 91.56 147 THR A CA 1
ATOM 1198 C C . THR A 1 147 ? -10.136 -8.687 -23.372 1.00 91.56 147 THR A C 1
ATOM 1200 O O . THR A 1 147 ? -9.670 -9.677 -22.792 1.00 91.56 147 THR A O 1
ATOM 1203 N N . THR A 1 148 ? -11.433 -8.376 -23.312 1.00 86.75 148 THR A N 1
ATOM 1204 C CA . THR A 1 148 ? -12.429 -9.187 -22.594 1.00 86.75 148 THR A CA 1
ATOM 1205 C C . THR A 1 148 ? -12.754 -10.492 -23.320 1.00 86.75 148 THR A C 1
ATOM 1207 O O . THR A 1 148 ? -12.508 -10.677 -24.519 1.00 86.75 148 THR A O 1
ATOM 1210 N N . SER A 1 149 ? -13.333 -11.438 -22.578 1.00 82.69 149 SER A N 1
ATOM 1211 C CA . SER A 1 149 ? -14.044 -12.557 -23.192 1.00 82.69 149 SER A CA 1
ATOM 1212 C C . SER A 1 149 ? -15.244 -12.039 -23.987 1.00 82.69 149 SER A C 1
ATOM 1214 O O . SER A 1 149 ? -15.788 -10.974 -23.698 1.00 82.69 149 SER A O 1
ATOM 1216 N N . LYS A 1 150 ? -15.671 -12.807 -24.997 1.00 83.12 150 LYS A N 1
ATOM 1217 C CA . LYS A 1 150 ? -16.852 -12.455 -25.790 1.00 83.12 150 LYS A CA 1
ATOM 1218 C C . LYS A 1 150 ? -18.049 -12.268 -24.858 1.00 83.12 150 LYS A C 1
ATOM 1220 O O . LYS A 1 150 ? -18.376 -13.174 -24.091 1.00 83.12 150 LYS A O 1
ATOM 1225 N N . ASN A 1 151 ? -18.701 -11.113 -24.948 1.00 79.94 151 ASN A N 1
ATOM 1226 C CA . ASN A 1 151 ? -19.960 -10.884 -24.254 1.00 79.94 151 ASN A CA 1
ATOM 1227 C C . ASN A 1 151 ? -21.081 -11.752 -24.863 1.00 79.94 151 ASN A C 1
ATOM 1229 O O . ASN A 1 151 ? -20.882 -12.460 -25.854 1.00 79.94 151 ASN A O 1
ATOM 1233 N N . SER A 1 152 ? -22.289 -11.680 -24.301 1.00 77.06 152 SER A N 1
ATOM 1234 C CA . SER A 1 152 ? -23.463 -12.426 -24.788 1.00 77.06 152 SER A CA 1
ATOM 1235 C C . SER A 1 152 ? -23.840 -12.132 -26.249 1.00 77.06 152 SER A C 1
ATOM 1237 O O . SER A 1 152 ? -24.584 -12.900 -26.851 1.00 77.06 152 SER A O 1
ATOM 1239 N N . LYS A 1 153 ? -23.305 -11.054 -26.839 1.00 79.69 153 LYS A N 1
ATOM 1240 C CA . LYS A 1 153 ? -23.476 -10.666 -28.248 1.00 79.69 153 LYS A CA 1
ATOM 1241 C C . LYS A 1 153 ? -22.283 -11.062 -29.130 1.00 79.69 153 LYS A C 1
ATOM 1243 O O . LYS A 1 153 ? -22.216 -10.657 -30.285 1.00 79.69 153 LYS A O 1
ATOM 1248 N N . GLY A 1 154 ? -21.324 -11.824 -28.603 1.00 81.50 154 GLY A N 1
ATOM 1249 C CA . GLY A 1 154 ? -20.140 -12.280 -29.334 1.00 81.50 154 GLY A CA 1
ATOM 1250 C C . GLY A 1 154 ? -19.053 -11.218 -29.539 1.00 81.50 154 GLY A C 1
ATOM 1251 O O . GLY A 1 154 ? -18.042 -11.521 -30.176 1.00 81.50 154 GLY A O 1
ATOM 1252 N N . VAL A 1 155 ? -19.233 -10.008 -28.998 1.00 83.38 155 VAL A N 1
ATOM 1253 C CA . VAL A 1 155 ? -18.308 -8.875 -29.148 1.00 83.38 155 VAL A CA 1
ATOM 1254 C C . VAL A 1 155 ? -17.240 -8.938 -28.058 1.00 83.38 155 VAL A C 1
ATOM 1256 O O . VAL A 1 155 ? -17.549 -9.208 -26.896 1.00 83.38 155 VAL A O 1
ATOM 1259 N N . LYS A 1 156 ? -15.981 -8.711 -28.445 1.00 86.81 156 LYS A N 1
ATOM 1260 C CA . LYS A 1 156 ? -14.865 -8.487 -27.520 1.00 86.81 156 LYS A CA 1
ATOM 1261 C C . LYS A 1 156 ? -14.663 -6.988 -27.354 1.00 86.81 156 LYS A C 1
ATOM 1263 O O . LYS A 1 156 ? -14.739 -6.255 -28.335 1.00 86.81 156 LYS A O 1
ATOM 1268 N N . GLU A 1 157 ? -14.390 -6.564 -26.135 1.00 88.31 157 GLU A N 1
ATOM 1269 C CA . GLU A 1 157 ? -14.041 -5.183 -25.825 1.00 88.31 157 GLU A CA 1
ATOM 1270 C C . GLU A 1 157 ? -12.548 -5.113 -25.520 1.00 88.31 157 GLU A C 1
ATOM 1272 O O . GLU A 1 157 ? -11.998 -6.007 -24.872 1.00 88.31 157 GLU A O 1
ATOM 1277 N N . GLU A 1 158 ? -11.901 -4.060 -26.004 1.00 91.56 158 GLU A N 1
ATOM 1278 C CA . GLU A 1 158 ? -10.498 -3.768 -25.737 1.00 91.56 158 GLU A CA 1
ATOM 1279 C C . GLU A 1 158 ? -10.407 -2.520 -24.867 1.00 91.56 158 GLU A C 1
ATOM 1281 O O . GLU A 1 158 ? -11.034 -1.498 -25.148 1.00 91.56 158 GLU A O 1
ATOM 1286 N N . PHE A 1 159 ? -9.637 -2.627 -23.791 1.00 91.69 159 PHE A N 1
ATOM 1287 C CA . PHE A 1 159 ? -9.412 -1.562 -22.830 1.00 91.69 159 PHE A CA 1
ATOM 1288 C C . PHE A 1 159 ? -7.929 -1.209 -22.844 1.00 91.69 159 PHE A C 1
ATOM 1290 O O . PHE A 1 159 ? -7.089 -2.051 -22.522 1.00 91.69 159 PHE A O 1
ATOM 1297 N N . ASP A 1 160 ? -7.620 0.035 -23.199 1.00 92.62 160 ASP A N 1
ATOM 1298 C CA . ASP A 1 160 ? -6.300 0.619 -22.965 1.00 92.62 160 ASP A CA 1
ATOM 1299 C C . ASP A 1 160 ? -6.090 0.920 -21.471 1.00 92.62 160 ASP A C 1
ATOM 1301 O O . ASP A 1 160 ? -7.023 0.820 -20.666 1.00 92.62 160 ASP A O 1
ATOM 1305 N N . LYS A 1 161 ? -4.877 1.323 -21.076 1.00 91.56 161 LYS A N 1
ATOM 1306 C CA . LYS A 1 161 ? -4.569 1.654 -19.676 1.00 91.56 161 LYS A CA 1
ATOM 1307 C C . LYS A 1 161 ? -5.576 2.621 -19.047 1.00 91.56 161 LYS A C 1
ATOM 1309 O O . LYS A 1 161 ? -6.059 2.362 -17.948 1.00 91.56 161 LYS A O 1
ATOM 1314 N N . LYS A 1 162 ? -5.946 3.707 -19.733 1.00 92.12 162 LYS A N 1
ATOM 1315 C CA . LYS A 1 162 ? -6.885 4.710 -19.192 1.00 92.12 162 LYS A CA 1
ATOM 1316 C C . LYS A 1 162 ? -8.274 4.121 -18.976 1.00 92.12 162 LYS A C 1
ATOM 1318 O O . LYS A 1 162 ? -8.940 4.440 -17.989 1.00 92.12 162 LYS A O 1
ATOM 1323 N N . ALA A 1 163 ? -8.724 3.279 -19.899 1.00 93.00 163 ALA A N 1
ATOM 1324 C CA . ALA A 1 163 ? -9.993 2.589 -19.792 1.00 93.00 163 ALA A CA 1
ATOM 1325 C C . ALA A 1 163 ? -9.957 1.542 -18.666 1.00 93.00 163 ALA A C 1
ATOM 1327 O O . ALA A 1 163 ? -10.914 1.463 -17.898 1.00 93.00 163 ALA A O 1
ATOM 1328 N N . ILE A 1 164 ? -8.846 0.814 -18.502 1.00 93.00 164 ILE A N 1
ATOM 1329 C CA . ILE A 1 164 ? -8.635 -0.108 -17.378 1.00 93.00 164 ILE A CA 1
ATOM 1330 C C . ILE A 1 164 ? -8.701 0.646 -16.048 1.00 93.00 164 ILE A C 1
ATOM 1332 O O . ILE A 1 164 ? -9.484 0.277 -15.176 1.00 93.00 164 ILE A O 1
ATOM 1336 N N . GLU A 1 165 ? -7.928 1.722 -15.894 1.00 91.38 165 GLU A N 1
ATOM 1337 C CA . GLU A 1 165 ? -7.874 2.521 -14.666 1.00 91.38 165 GLU A CA 1
ATOM 1338 C C . GLU A 1 165 ? -9.253 3.049 -14.253 1.00 91.38 165 GLU A C 1
ATOM 1340 O O . GLU A 1 165 ? -9.577 3.060 -13.064 1.00 91.38 165 GLU A O 1
ATOM 1345 N N . ARG A 1 166 ? -10.073 3.456 -15.230 1.00 92.38 166 ARG A N 1
ATOM 1346 C CA . ARG A 1 166 ? -11.368 4.104 -14.994 1.00 92.38 166 ARG A CA 1
ATOM 1347 C C . ARG A 1 166 ? -12.542 3.140 -14.839 1.00 92.38 166 ARG A C 1
ATOM 1349 O O . ARG A 1 166 ? -13.460 3.452 -14.083 1.00 92.38 166 ARG A O 1
ATOM 1356 N N . TRP A 1 167 ? -12.562 2.043 -15.593 1.00 93.94 167 TRP A N 1
ATOM 1357 C CA . TRP A 1 167 ? -13.767 1.223 -15.755 1.00 93.94 167 TRP A CA 1
ATOM 1358 C C . TRP A 1 167 ? -13.662 -0.173 -15.154 1.00 93.94 167 TRP A C 1
ATOM 1360 O O . TRP A 1 167 ? -14.694 -0.740 -14.800 1.00 93.94 167 TRP A O 1
ATOM 1370 N N . LEU A 1 168 ? -12.457 -0.734 -15.017 1.00 94.81 168 LEU A N 1
ATOM 1371 C CA . LEU A 1 168 ? -12.298 -2.034 -14.370 1.00 94.81 168 LEU A CA 1
ATOM 1372 C C . LEU A 1 168 ? -12.317 -1.877 -12.847 1.00 94.81 168 LEU A C 1
ATOM 1374 O O . LEU A 1 168 ? -11.765 -0.926 -12.292 1.00 94.81 168 LEU A O 1
ATOM 1378 N N . SER A 1 169 ? -12.941 -2.839 -12.165 1.00 96.19 169 SER A N 1
ATOM 1379 C CA . SER A 1 169 ? -12.917 -2.897 -10.704 1.00 96.19 169 SER A CA 1
ATOM 1380 C C . SER A 1 169 ? -11.503 -3.197 -10.199 1.00 96.19 169 SER A C 1
ATOM 1382 O O . SER A 1 169 ? -10.713 -3.842 -10.895 1.00 96.19 169 SER A O 1
ATOM 1384 N N . LEU A 1 170 ? -11.178 -2.786 -8.969 1.00 98.00 170 LEU A N 1
ATOM 1385 C CA . LEU A 1 170 ? -9.888 -3.139 -8.368 1.00 98.00 170 LEU A CA 1
ATOM 1386 C C . LEU A 1 170 ? -9.703 -4.654 -8.295 1.00 98.00 170 LEU A C 1
ATOM 1388 O O . LEU A 1 170 ? -8.627 -5.163 -8.598 1.00 98.00 170 LEU A O 1
ATOM 1392 N N . LYS A 1 171 ? -10.771 -5.374 -7.948 1.00 97.94 171 LYS A N 1
ATOM 1393 C CA . LYS A 1 171 ? -10.805 -6.833 -7.962 1.00 97.94 171 LYS A CA 1
ATOM 1394 C C . LYS A 1 171 ? -10.363 -7.410 -9.311 1.00 97.94 171 LYS A C 1
ATOM 1396 O O . LYS A 1 171 ? -9.516 -8.297 -9.324 1.00 97.94 171 LYS A O 1
ATOM 1401 N N . ASP A 1 172 ? -10.885 -6.906 -10.429 1.00 96.88 172 ASP A N 1
ATOM 1402 C CA . ASP A 1 172 ? -10.515 -7.396 -11.766 1.00 96.88 172 ASP A CA 1
ATOM 1403 C C . ASP A 1 172 ? -9.093 -6.986 -12.154 1.00 96.88 172 ASP A C 1
ATOM 1405 O O . ASP A 1 172 ? -8.358 -7.780 -12.747 1.00 96.88 172 ASP A O 1
ATOM 1409 N N . LYS A 1 173 ? -8.670 -5.769 -11.783 1.00 97.75 173 LYS A N 1
ATOM 1410 C CA . LYS A 1 173 ? -7.283 -5.333 -11.978 1.00 97.75 173 LYS A CA 1
ATOM 1411 C C . LYS A 1 173 ? -6.328 -6.302 -11.278 1.00 97.75 173 LYS A C 1
ATOM 1413 O O . LYS A 1 173 ? -5.411 -6.819 -11.910 1.00 97.75 173 LYS A O 1
ATOM 1418 N N . LEU A 1 174 ? -6.589 -6.606 -10.007 1.00 98.00 174 LEU A N 1
ATOM 1419 C CA . LEU A 1 174 ? -5.762 -7.499 -9.204 1.00 98.00 174 LEU A CA 1
ATOM 1420 C C . LEU A 1 174 ? -5.892 -8.972 -9.602 1.00 98.00 174 LEU A C 1
ATOM 1422 O O . LEU A 1 174 ? -4.899 -9.661 -9.523 1.00 98.00 174 LEU A O 1
ATOM 1426 N N . ASP A 1 175 ? -7.043 -9.507 -10.007 1.00 97.81 175 ASP A N 1
ATOM 1427 C CA . ASP A 1 175 ? -7.177 -10.959 -10.258 1.00 97.81 175 ASP A CA 1
ATOM 1428 C C . ASP A 1 175 ? -7.019 -11.378 -11.724 1.00 97.81 175 ASP A C 1
ATOM 1430 O O . ASP A 1 175 ? -6.799 -12.553 -12.030 1.00 97.81 175 ASP A O 1
ATOM 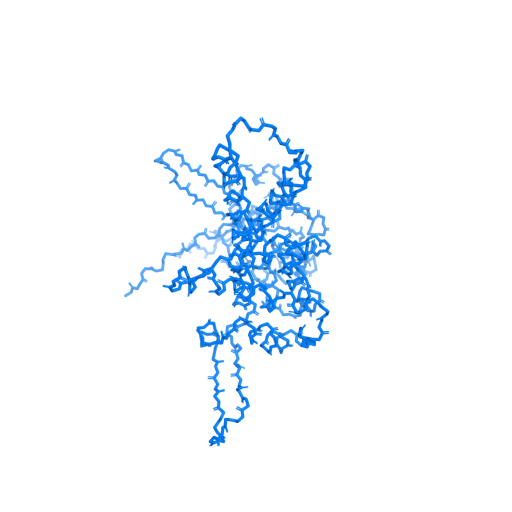1434 N N . ILE A 1 176 ? -7.139 -10.429 -12.653 1.00 96.06 176 ILE A N 1
ATOM 1435 C CA . ILE A 1 176 ? -7.179 -10.725 -14.087 1.00 96.06 176 ILE A CA 1
ATOM 1436 C C . ILE A 1 176 ? -6.118 -9.940 -14.850 1.00 96.06 176 ILE A C 1
ATOM 1438 O O . ILE A 1 176 ? -5.430 -10.526 -15.686 1.00 96.06 176 ILE A O 1
ATOM 1442 N N . VAL A 1 177 ? -5.991 -8.634 -14.601 1.00 95.62 177 VAL A N 1
ATOM 1443 C CA . VAL A 1 177 ? -5.067 -7.780 -15.363 1.00 95.62 177 VAL A CA 1
ATOM 1444 C C . VAL A 1 177 ? -3.625 -7.999 -14.920 1.00 95.62 177 VAL A C 1
ATOM 1446 O O . VAL A 1 177 ? -2.807 -8.421 -15.734 1.00 95.62 177 VAL A O 1
ATOM 1449 N N . LEU A 1 178 ? -3.308 -7.765 -13.644 1.00 94.44 178 LEU A N 1
ATOM 1450 C CA . LEU A 1 178 ? -1.930 -7.863 -13.154 1.00 94.44 178 LEU A CA 1
ATOM 1451 C C . LEU A 1 178 ? -1.315 -9.263 -13.326 1.00 94.44 178 LEU A C 1
ATOM 1453 O O . LEU A 1 178 ? -0.161 -9.326 -13.747 1.00 94.44 178 LEU A O 1
ATOM 1457 N N . PRO A 1 179 ? -2.045 -10.382 -13.129 1.00 94.81 179 PRO A N 1
ATOM 1458 C CA . PRO A 1 179 ? -1.498 -11.707 -13.418 1.00 94.81 179 PRO A CA 1
ATOM 1459 C C . PRO A 1 179 ? -1.046 -11.892 -14.868 1.00 94.81 179 PRO A C 1
ATOM 1461 O O . PRO A 1 179 ? -0.068 -12.587 -15.121 1.00 94.81 179 PRO A O 1
ATOM 1464 N N . LYS A 1 180 ? -1.709 -11.238 -15.831 1.00 92.94 180 LYS A N 1
ATOM 1465 C CA . LYS A 1 180 ? -1.274 -11.243 -17.236 1.00 92.94 180 LYS A CA 1
ATOM 1466 C C . LYS A 1 180 ? -0.067 -10.336 -17.467 1.00 92.94 180 LYS A C 1
ATOM 1468 O O . LYS A 1 180 ? 0.832 -10.726 -18.200 1.00 92.94 180 LYS A O 1
ATOM 1473 N N . VAL A 1 181 ? -0.039 -9.155 -16.844 1.00 89.19 181 VAL A N 1
ATOM 1474 C CA . VAL A 1 181 ? 1.085 -8.202 -16.943 1.00 89.19 181 VAL A CA 1
ATOM 1475 C C . VAL A 1 181 ? 2.389 -8.824 -16.426 1.00 89.19 181 VAL A C 1
ATOM 1477 O O . VAL A 1 181 ? 3.445 -8.675 -17.049 1.00 89.19 181 VAL A O 1
ATOM 1480 N N . TYR A 1 182 ? 2.308 -9.544 -15.306 1.00 87.94 182 TYR A N 1
ATOM 1481 C CA . TYR A 1 182 ? 3.457 -10.141 -14.620 1.00 87.94 182 TYR A CA 1
ATOM 1482 C C . TYR A 1 182 ? 3.611 -11.644 -14.857 1.00 87.94 182 TYR A C 1
ATOM 1484 O O . TYR A 1 182 ? 4.455 -12.272 -14.229 1.00 87.94 182 TYR A O 1
ATOM 1492 N N . SER A 1 183 ? 2.816 -12.228 -15.760 1.00 89.62 183 SER A N 1
ATOM 1493 C CA . SER A 1 183 ? 2.861 -13.658 -16.092 1.00 89.62 183 SER A CA 1
ATOM 1494 C C . SER A 1 183 ? 2.826 -14.580 -14.862 1.00 89.62 183 SER A C 1
ATOM 1496 O O . SER A 1 183 ? 3.548 -15.575 -14.803 1.00 89.62 183 SER A O 1
ATOM 1498 N N . CYS A 1 184 ? 1.992 -14.255 -13.872 1.00 91.44 184 CYS A N 1
ATOM 1499 C CA . CYS A 1 184 ? 1.863 -15.015 -12.632 1.00 91.44 184 CYS A CA 1
ATOM 1500 C C . CYS A 1 184 ? 0.475 -15.646 -12.480 1.00 91.44 184 CYS A C 1
ATOM 1502 O O . CYS A 1 184 ? -0.422 -15.479 -13.312 1.00 91.44 184 CYS A O 1
ATOM 1504 N N . GLU A 1 185 ? 0.304 -16.449 -11.430 1.00 94.94 185 GLU A N 1
ATOM 1505 C CA . GLU A 1 185 ? -0.989 -17.061 -11.154 1.00 94.94 185 GLU A CA 1
ATOM 1506 C C . GLU A 1 185 ? -2.050 -16.027 -10.753 1.00 94.94 185 GLU A C 1
ATOM 1508 O O . GLU A 1 185 ? -1.774 -14.898 -10.359 1.00 94.94 185 GLU A O 1
ATOM 1513 N N . LYS A 1 186 ? -3.317 -16.430 -10.838 1.00 96.31 186 LYS A N 1
ATOM 1514 C CA . LYS A 1 186 ? -4.406 -15.613 -10.311 1.00 96.31 186 LYS A CA 1
ATOM 1515 C C . LYS A 1 186 ? -4.261 -15.451 -8.804 1.00 96.31 186 LYS A C 1
ATOM 1517 O O . LYS A 1 186 ? -4.183 -16.448 -8.080 1.00 96.31 186 LYS A O 1
ATOM 1522 N N . ILE A 1 187 ? -4.326 -14.211 -8.330 1.00 96.25 187 ILE A N 1
ATOM 1523 C CA . ILE A 1 187 ? -4.245 -13.920 -6.899 1.00 96.25 187 ILE A CA 1
ATOM 1524 C C . ILE A 1 187 ? -5.442 -14.488 -6.122 1.00 96.25 187 ILE A C 1
ATOM 1526 O O . ILE A 1 187 ? -5.314 -14.786 -4.939 1.00 96.25 187 ILE A O 1
ATOM 1530 N N . SER A 1 188 ? -6.581 -14.737 -6.779 1.00 96.81 188 SER A N 1
ATOM 1531 C CA . SER A 1 188 ? -7.744 -15.396 -6.170 1.00 96.81 188 SER A CA 1
ATOM 1532 C C . SER A 1 188 ? -7.498 -16.818 -5.679 1.00 96.81 188 SER A C 1
ATOM 1534 O O . SER A 1 188 ? -8.281 -17.321 -4.874 1.00 96.81 188 SER A O 1
ATOM 1536 N N . LYS A 1 189 ? -6.414 -17.462 -6.125 1.00 96.19 189 LYS A N 1
ATOM 1537 C CA . LYS A 1 189 ? -5.979 -18.761 -5.601 1.00 96.19 189 LYS A CA 1
ATOM 1538 C C . LYS A 1 189 ? -5.236 -18.659 -4.267 1.00 96.19 189 LYS A C 1
ATOM 1540 O O . LYS A 1 189 ? -5.016 -19.685 -3.631 1.00 96.19 189 LYS A O 1
ATOM 1545 N N . GLN A 1 190 ? -4.825 -17.460 -3.857 1.00 96.38 190 GLN A N 1
ATOM 1546 C CA . GLN A 1 190 ? -4.095 -17.254 -2.609 1.00 96.38 190 GLN A CA 1
ATOM 1547 C C . GLN A 1 190 ? -5.047 -17.295 -1.407 1.00 96.38 190 GLN A C 1
ATOM 1549 O O . GLN A 1 190 ? -6.176 -16.802 -1.465 1.00 96.38 190 GLN A O 1
ATOM 1554 N N . ASP A 1 191 ? -4.574 -17.840 -0.286 1.00 95.25 191 ASP A N 1
ATOM 1555 C CA . ASP A 1 191 ? -5.361 -18.020 0.943 1.00 95.25 191 ASP A CA 1
ATOM 1556 C C . ASP A 1 191 ? -5.894 -16.693 1.522 1.00 95.25 191 ASP A C 1
ATOM 1558 O O . ASP A 1 191 ? -6.995 -16.622 2.075 1.00 95.25 191 ASP A O 1
ATOM 1562 N N . PHE A 1 192 ? -5.140 -15.610 1.336 1.00 96.12 192 PHE A N 1
ATOM 1563 C CA . PHE A 1 192 ? -5.471 -14.275 1.811 1.00 96.12 192 PHE A CA 1
ATOM 1564 C C . PHE A 1 192 ? -6.420 -13.501 0.887 1.00 96.12 192 PHE A C 1
ATOM 1566 O O . PHE A 1 192 ? -6.816 -12.391 1.241 1.00 96.12 192 PHE A O 1
ATOM 1573 N N . TRP A 1 193 ? -6.827 -14.042 -0.266 1.00 98.00 193 TRP A N 1
ATOM 1574 C CA . TRP A 1 193 ? -7.721 -13.330 -1.187 1.00 98.00 193 TRP A CA 1
ATOM 1575 C C . TRP A 1 193 ? -9.080 -12.994 -0.566 1.00 98.00 193 TRP A C 1
ATOM 1577 O O . TRP A 1 193 ? -9.616 -11.903 -0.757 1.00 98.00 193 TRP A O 1
ATOM 1587 N N . SER A 1 194 ? -9.614 -13.902 0.252 1.00 97.62 194 SER A N 1
ATOM 1588 C CA . SER A 1 194 ? -10.862 -13.681 0.991 1.00 97.62 194 SER A CA 1
ATOM 1589 C C . SER A 1 194 ? -10.806 -12.431 1.883 1.00 97.62 194 SER A C 1
ATOM 1591 O O . SER A 1 194 ? -11.799 -11.715 2.010 1.00 97.62 194 SER A O 1
ATOM 1593 N N . HIS A 1 195 ? -9.634 -12.104 2.436 1.00 98.31 195 HIS A N 1
ATOM 1594 C CA . HIS A 1 195 ? -9.431 -10.882 3.209 1.00 98.31 195 HIS A CA 1
ATOM 1595 C C . HIS A 1 195 ? -9.526 -9.619 2.351 1.00 98.31 195 HIS A C 1
ATOM 1597 O O . HIS A 1 195 ? -10.067 -8.621 2.815 1.00 98.31 195 HIS A O 1
ATOM 1603 N N . PHE A 1 196 ? -9.059 -9.650 1.101 1.00 98.50 196 PHE A N 1
ATOM 1604 C CA . PHE A 1 196 ? -9.222 -8.517 0.188 1.00 98.50 196 PHE A CA 1
ATOM 1605 C C . PHE A 1 196 ? -10.691 -8.266 -0.153 1.00 98.50 196 PHE A C 1
ATOM 1607 O O . PHE A 1 196 ? -11.137 -7.123 -0.111 1.00 98.50 196 PHE A O 1
ATOM 1614 N N . ILE A 1 197 ? -11.464 -9.325 -0.406 1.00 98.25 197 ILE A N 1
ATOM 1615 C CA . ILE A 1 197 ? -12.906 -9.194 -0.660 1.00 98.25 197 ILE A CA 1
ATOM 1616 C C . ILE A 1 197 ? -13.618 -8.547 0.540 1.00 98.25 197 ILE A C 1
ATOM 1618 O O . ILE A 1 197 ? -14.478 -7.683 0.367 1.00 98.25 197 ILE A O 1
ATOM 1622 N N . LEU A 1 198 ? -13.226 -8.906 1.768 1.00 97.75 198 LEU A N 1
ATOM 1623 C CA . LEU A 1 198 ? -13.743 -8.264 2.981 1.00 97.75 198 LEU A CA 1
ATOM 1624 C C . LEU A 1 198 ? -13.294 -6.800 3.105 1.00 97.75 198 LEU A C 1
ATOM 1626 O O . LEU A 1 198 ? -14.119 -5.945 3.420 1.00 97.75 198 LEU A O 1
ATOM 1630 N N . LEU A 1 199 ? -12.026 -6.490 2.811 1.00 98.31 199 LEU A N 1
ATOM 1631 C CA . LEU A 1 199 ? -11.511 -5.116 2.791 1.00 98.31 199 LEU A CA 1
ATOM 1632 C C . LEU A 1 199 ? -12.303 -4.232 1.813 1.00 98.31 199 LEU A C 1
ATOM 1634 O O . LEU A 1 199 ? -12.720 -3.132 2.179 1.00 98.31 199 LEU A O 1
ATOM 1638 N N . GLU A 1 200 ? -12.542 -4.718 0.593 1.00 97.75 200 GLU A N 1
ATOM 1639 C CA . GLU A 1 200 ? -13.351 -4.037 -0.424 1.00 97.75 200 GLU A CA 1
ATOM 1640 C C . GLU A 1 200 ? -14.783 -3.804 0.066 1.00 97.75 200 GLU A C 1
ATOM 1642 O O . GLU A 1 200 ? -15.299 -2.687 -0.023 1.00 97.75 200 GLU A O 1
ATOM 1647 N N . SER A 1 201 ? -15.406 -4.828 0.658 1.00 95.62 201 SER A N 1
ATOM 1648 C CA . SER A 1 201 ? -16.742 -4.713 1.247 1.00 95.62 201 SER A CA 1
ATOM 1649 C C . SER A 1 201 ? -16.800 -3.632 2.330 1.00 95.62 201 SER A C 1
ATOM 1651 O O . SER A 1 201 ? -17.692 -2.783 2.296 1.00 95.62 201 SER A O 1
ATOM 1653 N N . PHE A 1 202 ? -15.852 -3.613 3.272 1.00 95.69 202 PHE A N 1
ATOM 1654 C CA . PHE A 1 202 ? -15.823 -2.606 4.338 1.00 95.69 202 PHE A CA 1
ATOM 1655 C C . PHE A 1 202 ? -15.610 -1.197 3.790 1.00 95.69 202 PHE A C 1
ATOM 1657 O O . PHE A 1 202 ? -16.309 -0.262 4.178 1.00 95.69 202 PHE A O 1
ATOM 1664 N N . ARG A 1 203 ? -14.699 -1.033 2.827 1.00 95.75 203 ARG A N 1
ATOM 1665 C CA . ARG A 1 203 ? -14.489 0.251 2.154 1.00 95.75 203 ARG A CA 1
ATOM 1666 C C . ARG A 1 203 ? -15.765 0.728 1.458 1.00 95.75 203 ARG A C 1
ATOM 1668 O O . ARG A 1 203 ? -16.109 1.904 1.560 1.00 95.75 203 ARG A O 1
ATOM 1675 N N . ASN A 1 204 ? -16.487 -0.160 0.778 1.00 93.69 204 ASN A N 1
ATOM 1676 C CA . ASN A 1 204 ? -17.741 0.192 0.112 1.00 93.69 204 ASN A CA 1
ATOM 1677 C C . ASN A 1 204 ? -18.825 0.607 1.110 1.00 93.69 204 ASN A C 1
ATOM 1679 O O . ASN A 1 204 ? -19.546 1.566 0.845 1.00 93.69 204 ASN A O 1
ATOM 1683 N N . GLN A 1 205 ? -18.902 -0.049 2.270 1.00 91.50 205 GLN A N 1
ATOM 1684 C CA . GLN A 1 205 ? -19.817 0.340 3.346 1.00 91.50 205 GLN A CA 1
ATOM 1685 C C . GLN A 1 205 ? -19.505 1.738 3.900 1.00 91.50 205 GLN A C 1
ATOM 1687 O O . GLN A 1 205 ? -20.437 2.485 4.176 1.00 91.50 205 GLN A O 1
ATOM 1692 N N . ILE A 1 206 ? -18.224 2.115 4.007 1.00 91.44 206 ILE A N 1
ATOM 1693 C CA . ILE A 1 206 ? -17.808 3.458 4.449 1.00 91.44 206 ILE A CA 1
ATOM 1694 C C . ILE A 1 206 ? -18.160 4.525 3.400 1.00 91.44 206 ILE A C 1
ATOM 1696 O O . ILE A 1 206 ? -18.730 5.557 3.735 1.00 91.44 206 ILE A O 1
ATOM 1700 N N . ILE A 1 207 ? -17.819 4.299 2.126 1.00 87.88 207 ILE A N 1
ATOM 1701 C CA . ILE A 1 207 ? -17.916 5.335 1.078 1.00 87.88 207 ILE A CA 1
ATOM 1702 C C . ILE A 1 207 ? -19.340 5.476 0.518 1.00 87.88 207 ILE A C 1
ATOM 1704 O O . ILE A 1 207 ? -19.751 6.570 0.136 1.00 87.88 207 ILE A O 1
ATOM 1708 N N . HIS A 1 208 ? -20.106 4.386 0.452 1.00 83.81 208 HIS A N 1
ATOM 1709 C CA . HIS A 1 208 ? -21.445 4.363 -0.147 1.00 83.81 208 HIS A CA 1
ATOM 1710 C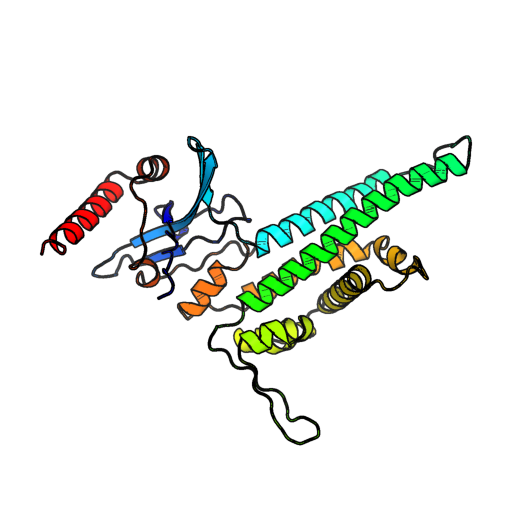 C . HIS A 1 208 ? -22.565 4.309 0.892 1.00 83.81 208 HIS A C 1
ATOM 1712 O O . HIS A 1 208 ? -23.666 3.837 0.599 1.00 83.81 208 HIS A O 1
ATOM 1718 N N . GLN A 1 209 ? -22.302 4.794 2.104 1.00 76.44 209 GLN A N 1
ATOM 1719 C CA . GLN A 1 209 ? -23.295 4.846 3.165 1.00 76.44 209 GLN A CA 1
ATOM 1720 C C . GLN A 1 209 ? -24.446 5.792 2.774 1.00 76.44 209 GLN A C 1
ATOM 1722 O O . GLN A 1 209 ? -24.286 7.008 2.759 1.00 76.44 209 GLN A O 1
ATOM 1727 N N . LYS A 1 210 ? -25.614 5.230 2.429 1.00 67.69 210 LYS A N 1
ATOM 1728 C CA . LYS A 1 210 ? -26.807 6.002 2.023 1.00 67.69 210 LYS A CA 1
ATOM 1729 C C . LYS A 1 210 ? -27.721 6.366 3.199 1.00 67.69 210 LYS A C 1
ATOM 1731 O O . LYS A 1 210 ? -28.355 7.414 3.159 1.00 67.69 210 LYS A O 1
ATOM 1736 N N . ALA A 1 211 ? -27.778 5.523 4.232 1.00 64.12 211 ALA A N 1
ATOM 1737 C CA . ALA A 1 211 ? -28.538 5.748 5.463 1.00 64.12 211 ALA A CA 1
ATOM 1738 C C . ALA A 1 211 ? -27.943 4.933 6.629 1.00 64.12 211 ALA A C 1
ATOM 1740 O O . ALA A 1 211 ? -27.389 3.852 6.418 1.00 64.12 211 ALA A O 1
ATOM 1741 N N . ILE A 1 212 ? -28.057 5.437 7.864 1.00 65.12 212 ILE A N 1
ATOM 1742 C CA . ILE A 1 212 ? -27.720 4.690 9.089 1.00 65.12 212 ILE A CA 1
ATOM 1743 C C . ILE A 1 212 ? -28.984 3.949 9.535 1.00 65.12 212 ILE A C 1
ATOM 1745 O O . ILE A 1 212 ? -29.659 4.353 10.475 1.00 65.12 212 ILE A O 1
ATOM 1749 N N . GLU A 1 213 ? -29.350 2.888 8.822 1.00 63.97 213 GLU A N 1
ATOM 1750 C CA . GLU A 1 213 ? -30.470 2.029 9.241 1.00 63.97 213 GLU A CA 1
ATOM 1751 C C . GLU A 1 213 ? -30.022 0.996 10.285 1.00 63.97 213 GLU A C 1
ATOM 1753 O O . GLU A 1 213 ? -30.829 0.473 11.050 1.00 63.97 213 GLU A O 1
ATOM 1758 N N . SER A 1 214 ? -28.717 0.714 10.351 1.00 69.62 214 SER A N 1
ATOM 1759 C CA . SER A 1 214 ? -28.136 -0.241 11.289 1.00 69.62 214 SER A CA 1
ATOM 1760 C C . SER A 1 214 ? -26.659 0.051 11.558 1.00 69.62 214 SER A C 1
ATOM 1762 O O . SER A 1 214 ? -25.906 0.414 10.655 1.00 69.62 214 SER A O 1
ATOM 1764 N N . THR A 1 215 ? -26.230 -0.159 12.803 1.00 75.75 215 THR A N 1
ATOM 1765 C CA . THR A 1 215 ? -24.823 -0.119 13.230 1.00 75.75 215 THR A CA 1
ATOM 1766 C C . THR A 1 215 ? -24.146 -1.490 13.167 1.00 75.75 215 THR A C 1
ATOM 1768 O O . THR A 1 215 ? -22.977 -1.605 13.525 1.00 75.75 215 THR A O 1
ATOM 1771 N N . ASN A 1 216 ? -24.841 -2.528 12.685 1.00 80.88 216 ASN A N 1
ATOM 1772 C CA . ASN A 1 216 ? -24.353 -3.911 12.712 1.00 80.88 216 ASN A CA 1
ATOM 1773 C C . ASN A 1 216 ? -23.037 -4.104 11.953 1.00 80.88 216 ASN A C 1
ATOM 1775 O O . ASN A 1 216 ? -22.240 -4.960 12.320 1.00 80.88 216 ASN A O 1
ATOM 1779 N N . PHE A 1 217 ? -22.775 -3.302 10.919 1.00 81.38 217 PHE A N 1
ATOM 1780 C CA . PHE A 1 217 ? -21.518 -3.397 10.178 1.00 81.38 217 PHE A CA 1
ATOM 1781 C C . PHE A 1 217 ? -20.298 -3.028 11.039 1.00 81.38 217 PHE A C 1
ATOM 1783 O O . PHE A 1 217 ? -19.223 -3.586 10.836 1.00 81.38 217 PHE A O 1
ATOM 1790 N N . TYR A 1 218 ? -20.464 -2.178 12.063 1.00 88.25 218 TYR A N 1
ATOM 1791 C CA . TYR A 1 218 ? -19.398 -1.889 13.024 1.00 88.25 218 TYR A CA 1
ATOM 1792 C C . TYR A 1 218 ? -19.034 -3.106 13.879 1.00 88.25 218 TYR A C 1
ATOM 1794 O O . TYR A 1 218 ? -17.917 -3.166 14.382 1.00 88.25 218 TYR A O 1
ATOM 1802 N N . TYR A 1 219 ? -19.916 -4.101 14.036 1.00 90.69 219 TYR A N 1
ATOM 1803 C CA . TYR A 1 219 ? -19.600 -5.307 14.810 1.00 90.69 219 TYR A CA 1
ATOM 1804 C C . TYR A 1 219 ? -18.462 -6.116 14.192 1.00 90.69 219 TYR A C 1
ATOM 1806 O O . TYR A 1 219 ? -17.668 -6.709 14.921 1.00 90.69 219 TYR A O 1
ATOM 1814 N N . GLU A 1 220 ? -18.327 -6.090 12.865 1.00 92.88 220 GLU A N 1
ATOM 1815 C CA . GLU A 1 220 ? -17.198 -6.719 12.176 1.00 92.88 220 GLU A CA 1
ATOM 1816 C C . GLU A 1 220 ? -15.861 -6.091 12.583 1.00 92.88 220 GLU A C 1
ATOM 1818 O O . GLU A 1 220 ? -14.852 -6.793 12.650 1.00 92.88 220 GLU A O 1
ATOM 1823 N N . TYR A 1 221 ? -15.853 -4.798 12.932 1.00 95.06 221 TYR A N 1
ATOM 1824 C CA . TYR A 1 221 ? -14.635 -4.099 13.338 1.00 95.06 221 TYR A CA 1
ATOM 1825 C C . TYR A 1 221 ? -14.116 -4.589 14.685 1.00 95.06 221 TYR A C 1
ATOM 1827 O O . TYR A 1 221 ? -12.924 -4.507 14.915 1.00 95.06 221 TYR A O 1
ATOM 1835 N N . PHE A 1 222 ? -14.963 -5.143 15.556 1.00 94.56 222 PHE A N 1
ATOM 1836 C CA . PHE A 1 222 ? -14.539 -5.653 16.865 1.00 94.56 222 PHE A CA 1
ATOM 1837 C C . PHE A 1 222 ? -14.080 -7.116 16.836 1.00 94.56 222 PHE A C 1
ATOM 1839 O O . PHE A 1 222 ? -13.625 -7.639 17.851 1.00 94.56 222 PHE A O 1
ATOM 1846 N N . LYS A 1 223 ? -14.179 -7.810 15.697 1.00 94.75 223 LYS A N 1
ATOM 1847 C CA . LYS A 1 223 ? -13.677 -9.184 15.576 1.00 94.75 223 LYS A CA 1
ATOM 1848 C C . LYS A 1 223 ? -12.162 -9.170 15.415 1.00 94.75 223 LYS A C 1
ATOM 1850 O O . LYS A 1 223 ? -11.644 -8.453 14.569 1.00 94.75 223 LYS A O 1
ATOM 1855 N N . LEU A 1 224 ? -11.447 -10.068 16.101 1.00 92.88 224 LEU A N 1
ATOM 1856 C CA . LEU A 1 224 ? -9.979 -10.191 15.993 1.00 92.88 224 LEU A CA 1
ATOM 1857 C C . LEU A 1 224 ? -9.465 -10.356 14.550 1.00 92.88 224 LEU A C 1
ATOM 1859 O O . LEU A 1 224 ? -8.335 -9.978 14.246 1.00 92.88 224 LEU A O 1
ATOM 1863 N N . ASN A 1 225 ? -10.281 -10.909 13.645 1.00 95.75 225 ASN A N 1
ATOM 1864 C CA . ASN A 1 225 ? -9.898 -11.073 12.244 1.00 95.75 225 ASN A CA 1
ATOM 1865 C C . ASN A 1 225 ? -9.728 -9.739 11.492 1.00 95.75 225 ASN A C 1
ATOM 1867 O O . ASN A 1 225 ? -9.040 -9.715 10.472 1.00 95.75 225 ASN A O 1
ATOM 1871 N N . ILE A 1 226 ? -10.285 -8.627 11.996 1.00 97.25 226 ILE A N 1
ATOM 1872 C CA . ILE A 1 226 ? -10.147 -7.301 11.377 1.00 97.25 226 ILE A CA 1
ATOM 1873 C C . ILE A 1 226 ? -8.675 -6.940 11.153 1.00 97.25 226 ILE A C 1
ATOM 1875 O O . ILE A 1 226 ? -8.301 -6.481 10.079 1.00 97.25 226 ILE A O 1
ATOM 1879 N N . PHE A 1 227 ? -7.800 -7.257 12.112 1.00 97.06 227 PHE A N 1
ATOM 1880 C CA . PHE A 1 227 ? -6.379 -6.933 12.018 1.00 97.06 227 PHE A CA 1
ATOM 1881 C C . PHE A 1 227 ? -5.667 -7.730 10.919 1.00 97.06 227 PHE A C 1
ATOM 1883 O O . PHE A 1 227 ? -4.720 -7.236 10.312 1.00 97.06 227 PHE A O 1
ATOM 1890 N N . LYS A 1 228 ? -6.118 -8.957 10.629 1.00 96.75 228 LYS A N 1
ATOM 1891 C CA . LYS A 1 228 ? -5.597 -9.755 9.507 1.00 96.75 228 LYS A CA 1
ATOM 1892 C C . LYS A 1 228 ? -6.102 -9.222 8.171 1.00 96.75 228 LYS A C 1
ATOM 1894 O O . LYS A 1 228 ? -5.322 -9.143 7.225 1.00 96.75 228 LYS A O 1
ATOM 1899 N N . ILE A 1 229 ? -7.373 -8.820 8.119 1.00 97.94 229 ILE A N 1
ATOM 1900 C CA . ILE A 1 229 ? -7.995 -8.235 6.929 1.00 97.94 229 ILE A CA 1
ATOM 1901 C C . ILE A 1 229 ? -7.262 -6.960 6.511 1.00 97.94 229 ILE A C 1
ATOM 1903 O O . ILE A 1 229 ? -6.883 -6.816 5.356 1.00 97.94 229 ILE A O 1
ATOM 1907 N N . LEU A 1 230 ? -6.981 -6.065 7.458 1.00 97.25 230 LEU A N 1
ATOM 1908 C CA . LEU A 1 230 ? -6.384 -4.760 7.160 1.00 97.25 230 LEU A CA 1
ATOM 1909 C C . LEU A 1 230 ? -4.899 -4.824 6.775 1.00 97.25 230 LEU A C 1
ATOM 1911 O O . LEU A 1 230 ? -4.405 -3.916 6.107 1.00 97.25 230 LEU A O 1
ATOM 1915 N N . ARG A 1 231 ? -4.210 -5.923 7.109 1.00 95.88 231 ARG A N 1
ATOM 1916 C CA . ARG A 1 231 ? -2.828 -6.214 6.681 1.00 95.88 231 ARG A CA 1
ATOM 1917 C C . ARG A 1 231 ? -2.735 -6.831 5.278 1.00 95.88 231 ARG A C 1
ATOM 1919 O O . ARG A 1 231 ? -1.631 -7.059 4.793 1.00 95.88 231 ARG A O 1
ATOM 1926 N N . VAL A 1 232 ? -3.858 -7.122 4.610 1.00 97.00 232 VAL A N 1
ATOM 1927 C CA . VAL A 1 232 ? -3.846 -7.820 3.310 1.00 97.00 232 VAL A CA 1
ATOM 1928 C C . VAL A 1 232 ? -3.192 -7.006 2.190 1.00 97.00 232 VAL A C 1
ATOM 1930 O O . VAL A 1 232 ? -2.621 -7.599 1.278 1.00 97.00 232 VAL A O 1
ATOM 1933 N N . ALA A 1 233 ? -3.227 -5.671 2.254 1.00 96.75 233 ALA A N 1
ATOM 1934 C CA . ALA A 1 233 ? -2.670 -4.836 1.191 1.00 96.75 233 ALA A CA 1
ATOM 1935 C C . ALA A 1 233 ? -1.164 -5.056 0.994 1.00 96.75 233 ALA A C 1
ATOM 1937 O O . ALA A 1 233 ? -0.717 -5.219 -0.139 1.00 96.75 233 ALA A O 1
ATOM 1938 N N . GLU A 1 234 ? -0.397 -5.150 2.085 1.00 93.69 234 GLU A N 1
ATOM 1939 C CA . GLU A 1 234 ? 1.035 -5.465 2.017 1.00 93.69 234 GLU A CA 1
ATOM 1940 C C . GLU A 1 234 ? 1.267 -6.850 1.397 1.00 93.69 234 GLU A C 1
ATOM 1942 O O . GLU A 1 234 ? 2.119 -6.989 0.527 1.00 93.69 234 GLU A O 1
ATOM 1947 N N . LYS A 1 235 ? 0.458 -7.858 1.762 1.00 93.88 235 LYS A N 1
ATOM 1948 C CA . LYS A 1 235 ? 0.561 -9.212 1.187 1.00 93.88 235 LYS A CA 1
ATOM 1949 C C . LYS A 1 235 ? 0.317 -9.236 -0.320 1.00 93.88 235 LYS A C 1
ATOM 1951 O O . LYS A 1 235 ? 1.031 -9.927 -1.037 1.00 93.88 235 LYS A O 1
ATOM 1956 N N . ILE A 1 236 ? -0.681 -8.490 -0.795 1.00 95.81 236 ILE A N 1
ATOM 1957 C CA . ILE A 1 236 ? -0.984 -8.386 -2.227 1.00 95.81 236 ILE A CA 1
ATOM 1958 C C . ILE A 1 236 ? 0.175 -7.731 -2.973 1.00 95.81 236 ILE A C 1
ATOM 1960 O O . ILE A 1 236 ? 0.567 -8.211 -4.032 1.00 95.81 236 ILE A O 1
ATOM 1964 N N . VAL A 1 237 ? 0.737 -6.652 -2.428 1.00 93.56 237 VAL A N 1
ATOM 1965 C CA . VAL A 1 237 ? 1.864 -5.975 -3.075 1.00 93.56 237 VAL A CA 1
ATOM 1966 C C . VAL A 1 237 ? 3.102 -6.880 -3.073 1.00 93.56 237 VAL A C 1
ATOM 1968 O O . VAL A 1 237 ? 3.748 -6.989 -4.111 1.00 93.56 237 VAL A O 1
ATOM 1971 N N . CYS A 1 238 ? 3.394 -7.594 -1.976 1.00 91.00 238 CYS A N 1
ATOM 1972 C CA . CYS A 1 238 ? 4.475 -8.590 -1.936 1.00 91.00 238 CYS A CA 1
ATOM 1973 C C . CYS A 1 238 ? 4.282 -9.693 -2.982 1.00 91.00 238 CYS A C 1
ATOM 1975 O O . CYS A 1 238 ? 5.221 -10.008 -3.698 1.00 91.00 238 CYS A O 1
ATOM 1977 N N . TYR A 1 239 ? 3.066 -10.229 -3.132 1.00 91.88 239 TYR A N 1
ATOM 1978 C CA . TYR A 1 239 ? 2.773 -11.260 -4.134 1.00 91.88 239 TYR A CA 1
ATOM 1979 C C . TYR A 1 239 ? 3.196 -10.838 -5.550 1.00 91.88 239 TYR A C 1
ATOM 1981 O O . TYR A 1 239 ? 3.831 -11.603 -6.274 1.00 91.88 239 TYR A O 1
ATOM 1989 N N . TYR A 1 240 ? 2.880 -9.599 -5.934 1.00 90.38 240 TYR A N 1
ATOM 1990 C CA . TYR A 1 240 ? 3.288 -9.050 -7.227 1.00 90.38 240 TYR A CA 1
ATOM 1991 C C . TYR A 1 240 ? 4.760 -8.665 -7.285 1.00 90.38 240 TYR A C 1
ATOM 1993 O O . TYR A 1 240 ? 5.375 -8.797 -8.340 1.00 90.38 240 TYR A O 1
ATOM 2001 N N . HIS A 1 241 ? 5.331 -8.217 -6.168 1.00 86.56 241 HIS A N 1
ATOM 2002 C CA . HIS A 1 241 ? 6.764 -7.986 -6.051 1.00 86.56 241 HIS A CA 1
ATOM 2003 C C . HIS A 1 241 ? 7.563 -9.252 -6.359 1.00 86.56 241 HIS A C 1
ATOM 2005 O O . HIS A 1 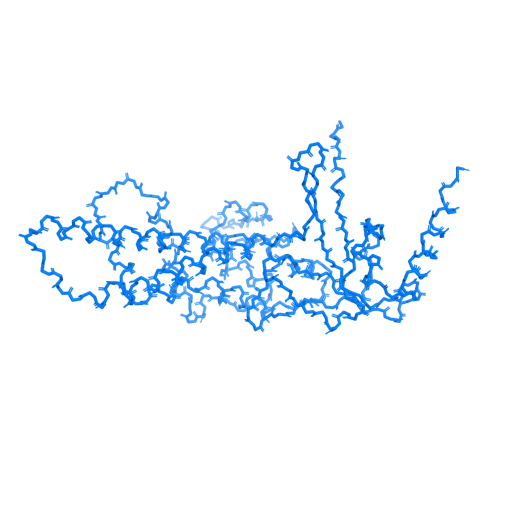241 ? 8.465 -9.213 -7.191 1.00 86.56 241 HIS A O 1
ATOM 2011 N N . ASP A 1 242 ? 7.186 -10.370 -5.745 1.00 85.00 242 ASP A N 1
ATOM 2012 C CA . ASP A 1 242 ? 7.876 -11.653 -5.877 1.00 85.00 242 ASP A CA 1
ATOM 2013 C C . ASP A 1 242 ? 7.715 -12.259 -7.280 1.00 85.00 242 ASP A C 1
ATOM 2015 O O . ASP A 1 242 ? 8.599 -12.964 -7.763 1.00 85.00 242 ASP A O 1
ATOM 2019 N N . ALA A 1 243 ? 6.606 -11.956 -7.958 1.00 84.25 243 ALA A N 1
ATOM 2020 C CA . ALA A 1 243 ? 6.354 -12.373 -9.335 1.00 84.25 243 ALA A CA 1
ATOM 2021 C C . ALA A 1 243 ? 7.057 -11.504 -10.396 1.00 84.25 243 ALA A C 1
ATOM 2023 O O . ALA A 1 243 ? 7.181 -11.921 -11.547 1.00 84.25 243 ALA A O 1
ATOM 2024 N N . ASN A 1 244 ? 7.480 -10.284 -10.054 1.00 79.50 244 ASN A N 1
ATOM 2025 C CA . ASN A 1 244 ? 7.995 -9.329 -11.030 1.00 79.50 244 ASN A CA 1
ATOM 2026 C C . ASN A 1 244 ? 9.451 -9.634 -11.412 1.00 79.50 244 ASN A C 1
ATOM 2028 O O . ASN A 1 244 ? 10.388 -9.315 -10.680 1.00 79.50 244 ASN A O 1
ATOM 2032 N N . THR A 1 245 ? 9.653 -10.190 -12.606 1.00 72.75 245 THR A N 1
ATOM 2033 C CA . THR A 1 245 ? 10.978 -10.320 -13.219 1.00 72.75 245 THR A CA 1
ATOM 2034 C C . THR A 1 245 ? 11.359 -9.017 -13.919 1.00 72.75 245 THR A C 1
ATOM 2036 O O . THR A 1 245 ? 10.745 -8.641 -14.917 1.00 72.75 245 THR A O 1
ATOM 2039 N N . VAL A 1 246 ? 12.389 -8.327 -13.421 1.00 70.69 246 VAL A N 1
ATOM 2040 C CA . VAL A 1 246 ? 12.910 -7.108 -14.058 1.00 70.69 246 VAL A CA 1
ATOM 2041 C C . VAL A 1 246 ? 13.777 -7.488 -15.260 1.00 70.69 246 VAL A C 1
ATOM 2043 O O . VAL A 1 246 ? 14.985 -7.671 -15.138 1.00 70.69 246 VAL A O 1
ATOM 2046 N N . ASP A 1 247 ? 13.138 -7.647 -16.415 1.00 69.69 247 ASP A N 1
ATOM 2047 C CA . ASP A 1 247 ? 13.757 -8.024 -17.695 1.00 69.69 247 ASP A CA 1
ATOM 2048 C C . ASP A 1 247 ? 13.777 -6.883 -18.730 1.00 69.69 247 ASP A C 1
ATOM 2050 O O . ASP A 1 247 ? 14.487 -6.968 -19.728 1.00 69.69 247 ASP A O 1
ATOM 2054 N N . THR A 1 248 ? 13.038 -5.799 -18.480 1.00 68.12 248 THR A N 1
ATOM 2055 C CA . THR A 1 248 ? 12.926 -4.618 -19.353 1.00 68.12 248 THR A CA 1
ATOM 2056 C C . THR A 1 248 ? 13.099 -3.322 -18.562 1.00 68.12 248 THR A C 1
ATOM 2058 O O . THR A 1 248 ? 12.852 -3.273 -17.350 1.00 68.12 248 THR A O 1
ATOM 2061 N N . SER A 1 249 ? 13.503 -2.251 -19.248 1.00 67.12 249 SER A N 1
ATOM 2062 C CA . SER A 1 249 ? 13.649 -0.913 -18.658 1.00 67.12 249 SER A CA 1
ATOM 2063 C C . SER A 1 249 ? 12.317 -0.380 -18.126 1.00 67.12 249 SER A C 1
ATOM 2065 O O . SER A 1 249 ? 12.274 0.213 -17.049 1.00 67.12 249 SER A O 1
ATOM 2067 N N . GLU A 1 250 ? 11.215 -0.645 -18.824 1.00 69.31 250 GLU A N 1
ATOM 2068 C CA . GLU A 1 250 ? 9.860 -0.263 -18.427 1.00 69.31 250 GLU A CA 1
ATOM 2069 C C . GLU A 1 250 ? 9.443 -0.972 -17.132 1.00 69.31 250 GLU A C 1
ATOM 2071 O O . GLU A 1 250 ? 8.973 -0.329 -16.189 1.00 69.31 250 GLU A O 1
ATOM 2076 N N . ARG A 1 251 ? 9.681 -2.288 -17.018 1.00 70.44 251 ARG A N 1
ATOM 2077 C CA . ARG A 1 251 ? 9.402 -3.034 -15.776 1.00 70.44 251 ARG A CA 1
ATOM 2078 C C . ARG A 1 251 ? 10.288 -2.593 -14.621 1.00 70.44 251 ARG A C 1
ATOM 2080 O O . ARG A 1 251 ? 9.817 -2.550 -13.481 1.00 70.44 251 ARG A O 1
ATOM 2087 N N . ALA A 1 252 ? 11.537 -2.220 -14.896 1.00 71.88 252 ALA A N 1
ATOM 2088 C CA . ALA A 1 252 ? 12.399 -1.633 -13.883 1.00 71.88 252 ALA A CA 1
ATOM 2089 C C . ALA A 1 252 ? 11.839 -0.298 -13.373 1.00 71.88 252 ALA A C 1
ATOM 2091 O O . ALA A 1 252 ? 11.764 -0.097 -12.163 1.00 71.88 252 ALA A O 1
ATOM 2092 N N . GLN A 1 253 ? 11.378 0.582 -14.269 1.00 73.50 253 GLN A N 1
ATOM 2093 C CA . GLN A 1 253 ? 10.762 1.859 -13.898 1.00 73.50 253 GLN A CA 1
ATOM 2094 C C . GLN A 1 253 ? 9.496 1.671 -13.057 1.00 73.50 253 GLN A C 1
ATOM 2096 O O . GLN A 1 253 ? 9.337 2.339 -12.036 1.00 73.50 253 GLN A O 1
ATOM 2101 N N . VAL A 1 254 ? 8.627 0.725 -13.420 1.00 76.06 254 VAL A N 1
ATOM 2102 C CA . VAL A 1 254 ? 7.440 0.396 -12.615 1.00 76.06 254 VAL A CA 1
ATOM 2103 C C . VAL A 1 254 ? 7.838 -0.104 -11.221 1.00 76.06 254 VAL A C 1
ATOM 2105 O O . VAL A 1 254 ? 7.269 0.348 -10.229 1.00 76.06 254 VAL A O 1
ATOM 2108 N N . ASN A 1 255 ? 8.861 -0.962 -11.111 1.00 79.50 255 ASN A N 1
ATOM 2109 C CA . ASN A 1 255 ? 9.352 -1.443 -9.813 1.00 79.50 255 ASN A CA 1
ATOM 2110 C C . ASN A 1 255 ? 9.866 -0.300 -8.917 1.00 79.50 255 ASN A C 1
ATOM 2112 O O . ASN A 1 255 ? 9.666 -0.330 -7.704 1.00 79.50 255 ASN A O 1
ATOM 2116 N N . LEU A 1 256 ? 10.475 0.739 -9.495 1.00 81.88 256 LEU A N 1
ATOM 2117 C CA . LEU A 1 256 ? 10.918 1.916 -8.737 1.00 81.88 256 LEU A CA 1
ATOM 2118 C C . LEU A 1 256 ? 9.754 2.712 -8.129 1.00 81.88 256 LEU A C 1
ATOM 2120 O O . LEU A 1 256 ? 9.904 3.334 -7.074 1.00 81.88 256 LEU A O 1
ATOM 2124 N N . MET A 1 257 ? 8.591 2.664 -8.781 1.00 84.38 257 MET A N 1
ATOM 2125 C CA . MET A 1 257 ? 7.353 3.285 -8.313 1.00 84.38 257 MET A CA 1
ATOM 2126 C C . MET A 1 257 ? 6.616 2.427 -7.274 1.00 84.38 257 MET A C 1
ATOM 2128 O O . MET A 1 257 ? 5.668 2.907 -6.647 1.00 84.38 257 MET A O 1
ATOM 2132 N N . TRP A 1 258 ? 7.034 1.179 -7.052 1.00 88.62 258 TRP A N 1
ATOM 2133 C CA . TRP A 1 258 ? 6.478 0.305 -6.019 1.00 88.62 258 TRP A CA 1
ATOM 2134 C C . TRP A 1 258 ? 7.047 0.630 -4.630 1.00 88.62 258 TRP A C 1
ATOM 2136 O O . TRP A 1 258 ? 8.173 1.124 -4.519 1.00 88.62 258 TRP A O 1
ATOM 2146 N N . PRO A 1 259 ? 6.279 0.387 -3.551 1.00 89.25 259 PRO A N 1
ATOM 2147 C CA . PRO A 1 259 ? 6.725 0.698 -2.200 1.00 89.25 259 PRO A CA 1
ATOM 2148 C C . PRO A 1 259 ? 7.873 -0.217 -1.753 1.00 89.25 259 PRO A C 1
ATOM 2150 O O . PRO A 1 259 ? 8.023 -1.347 -2.221 1.00 89.25 259 PRO A O 1
ATOM 2153 N N . TRP A 1 260 ? 8.655 0.254 -0.786 1.00 84.56 260 TRP A N 1
ATOM 2154 C CA . TRP A 1 260 ? 9.543 -0.597 0.002 1.00 84.56 260 TRP A CA 1
ATOM 2155 C C . TRP A 1 260 ? 8.720 -1.432 0.987 1.00 84.56 260 TRP A C 1
ATOM 2157 O O . TRP A 1 260 ? 7.993 -0.867 1.809 1.00 84.56 260 TRP A O 1
ATOM 2167 N N . LEU A 1 261 ? 8.856 -2.759 0.947 1.00 79.88 261 LEU A N 1
ATOM 2168 C CA . LEU A 1 261 ? 8.164 -3.661 1.870 1.00 79.88 261 LEU A CA 1
ATOM 2169 C C . LEU A 1 261 ? 9.156 -4.483 2.701 1.00 79.88 261 LEU A C 1
ATOM 2171 O O . LEU A 1 261 ? 10.200 -4.887 2.181 1.00 79.88 261 LEU A O 1
ATOM 2175 N N . PRO A 1 262 ? 8.848 -4.767 3.982 1.00 65.88 262 PRO A N 1
ATOM 2176 C CA . PRO A 1 262 ? 9.660 -5.666 4.797 1.00 65.88 262 PRO A CA 1
ATOM 2177 C C . PRO A 1 262 ? 9.845 -7.023 4.099 1.00 65.88 262 PRO A C 1
ATOM 2179 O O . PRO A 1 262 ? 8.866 -7.665 3.734 1.00 65.88 262 PRO A O 1
ATOM 2182 N N . GLY A 1 263 ? 11.095 -7.453 3.903 1.00 59.47 263 GLY A N 1
ATOM 2183 C CA . GLY A 1 263 ? 11.430 -8.694 3.184 1.00 59.47 263 GLY A CA 1
ATOM 2184 C C . GLY A 1 263 ? 11.597 -8.548 1.664 1.00 59.47 263 GLY A C 1
ATOM 2185 O O . GLY A 1 263 ? 12.181 -9.428 1.046 1.00 59.47 263 GLY A O 1
ATOM 2186 N N . ALA A 1 264 ? 11.190 -7.416 1.084 1.00 59.19 264 ALA A N 1
ATOM 2187 C CA . ALA A 1 264 ? 11.328 -7.073 -0.335 1.00 59.19 264 ALA A CA 1
ATOM 2188 C C . ALA A 1 264 ? 12.069 -5.729 -0.500 1.00 59.19 264 ALA A C 1
ATOM 2190 O O . ALA A 1 264 ? 11.671 -4.833 -1.249 1.00 59.19 264 ALA A O 1
ATOM 2191 N N . MET A 1 265 ? 13.163 -5.572 0.253 1.00 60.75 265 MET A N 1
ATOM 2192 C CA . MET A 1 265 ? 13.991 -4.359 0.297 1.00 60.75 265 MET A CA 1
ATOM 2193 C C . MET A 1 265 ? 15.022 -4.319 -0.836 1.00 60.75 265 MET A C 1
ATOM 2195 O O . MET A 1 265 ? 16.179 -3.972 -0.621 1.00 60.75 265 MET A O 1
ATOM 2199 N N . THR A 1 266 ? 14.618 -4.674 -2.054 1.00 60.66 266 THR A N 1
ATOM 2200 C CA . THR A 1 266 ? 15.495 -4.626 -3.227 1.00 60.66 266 THR A CA 1
ATOM 2201 C C . THR A 1 266 ? 14.963 -3.622 -4.243 1.00 60.66 266 THR A C 1
ATOM 2203 O O . THR A 1 266 ? 13.779 -3.628 -4.597 1.00 60.66 266 THR A O 1
ATOM 2206 N N . ALA A 1 267 ? 15.846 -2.746 -4.712 1.00 68.88 267 ALA A N 1
ATOM 2207 C CA . ALA A 1 267 ? 15.652 -1.991 -5.942 1.00 68.88 267 ALA A CA 1
ATOM 2208 C C . ALA A 1 267 ? 16.420 -2.710 -7.068 1.00 68.88 267 ALA A C 1
ATOM 2210 O O . ALA A 1 267 ? 17.465 -3.308 -6.794 1.00 68.88 267 ALA A O 1
ATOM 2211 N N . PRO A 1 268 ? 15.915 -2.716 -8.312 1.00 73.06 268 PRO A N 1
ATOM 2212 C CA . PRO A 1 268 ? 16.616 -3.365 -9.412 1.00 73.06 268 PRO A CA 1
ATOM 2213 C C . PRO A 1 268 ? 17.950 -2.670 -9.689 1.00 73.06 268 PRO A C 1
ATOM 2215 O O . PRO A 1 268 ? 17.997 -1.446 -9.806 1.00 73.06 268 PRO A O 1
ATOM 2218 N N . VAL A 1 269 ? 19.019 -3.459 -9.824 1.00 78.56 269 VAL A N 1
ATOM 2219 C CA . VAL A 1 269 ? 20.331 -2.969 -10.266 1.00 78.56 269 VAL A CA 1
ATOM 2220 C C . VAL A 1 269 ? 20.374 -3.000 -11.790 1.00 78.56 269 VAL A C 1
ATOM 2222 O O . VAL A 1 269 ? 20.403 -4.065 -12.408 1.00 78.56 269 VAL A O 1
ATOM 2225 N N . LEU A 1 270 ? 20.367 -1.820 -12.397 1.00 79.75 270 LEU A N 1
ATOM 2226 C CA . LEU A 1 270 ? 20.427 -1.632 -13.838 1.00 79.75 270 LEU A CA 1
ATOM 2227 C C . LEU A 1 270 ? 21.865 -1.752 -14.342 1.00 79.75 270 LEU A C 1
ATOM 2229 O O . LEU A 1 270 ? 22.802 -1.248 -13.724 1.00 79.75 270 LEU A O 1
ATOM 2233 N N . ARG A 1 271 ? 22.029 -2.391 -15.503 1.00 77.62 271 ARG A N 1
ATOM 2234 C CA . ARG A 1 271 ? 23.321 -2.508 -16.205 1.00 77.62 271 ARG A CA 1
ATOM 2235 C C . ARG A 1 271 ? 23.474 -1.533 -17.371 1.00 77.62 271 ARG A C 1
ATOM 2237 O O . ARG A 1 271 ? 24.553 -1.442 -17.941 1.00 77.62 271 ARG A O 1
ATOM 2244 N N . ASN A 1 272 ? 22.401 -0.831 -17.725 1.00 71.88 272 ASN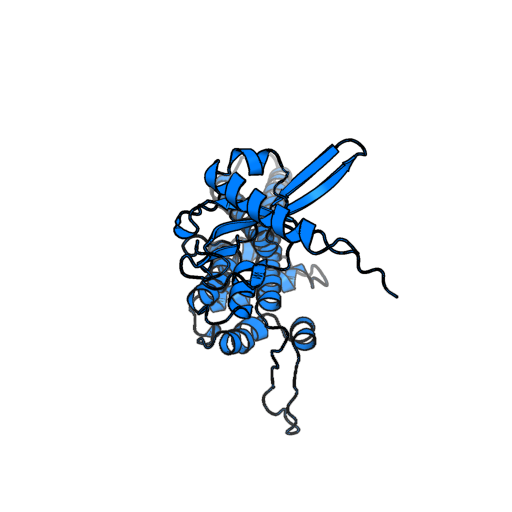 A N 1
ATOM 2245 C CA . ASN A 1 272 ? 22.381 0.171 -18.781 1.00 71.88 272 ASN A CA 1
ATOM 2246 C C . ASN A 1 272 ? 22.154 1.559 -18.146 1.00 71.88 272 ASN A C 1
ATOM 2248 O O . ASN A 1 272 ? 21.151 1.719 -17.441 1.00 71.88 272 ASN A O 1
ATOM 2252 N N . PRO A 1 273 ? 23.055 2.538 -18.355 1.00 67.62 273 PRO A N 1
ATOM 2253 C CA . PRO A 1 273 ? 22.917 3.888 -17.813 1.00 67.62 273 PRO A CA 1
ATOM 2254 C C . PRO A 1 273 ? 21.950 4.785 -18.606 1.00 67.62 273 PRO A C 1
ATOM 2256 O O . PRO A 1 273 ? 21.562 5.832 -18.094 1.00 67.62 273 PRO A O 1
ATOM 2259 N N . GLU A 1 274 ? 21.499 4.394 -19.806 1.00 70.38 274 GLU A N 1
ATOM 2260 C CA . GLU A 1 274 ? 20.578 5.180 -20.652 1.00 70.38 274 GLU A CA 1
ATOM 2261 C C . GLU A 1 274 ? 19.386 5.819 -19.913 1.00 70.38 274 GLU A C 1
ATOM 2263 O O . GLU A 1 274 ? 19.106 6.995 -20.172 1.00 70.38 274 GLU A O 1
ATOM 2268 N N . PRO A 1 275 ? 18.709 5.145 -18.953 1.00 64.06 275 PRO A N 1
ATOM 2269 C CA . PRO A 1 275 ? 17.569 5.726 -18.250 1.00 64.06 275 PRO A CA 1
ATOM 2270 C C . PRO A 1 275 ? 17.871 7.026 -17.496 1.00 64.06 275 PRO A C 1
ATOM 2272 O O . PRO A 1 275 ? 16.923 7.746 -17.191 1.00 64.06 275 PRO A O 1
ATOM 2275 N N . ILE A 1 276 ? 19.140 7.338 -17.195 1.00 62.62 276 ILE A N 1
ATOM 2276 C CA . ILE A 1 276 ? 19.548 8.551 -16.465 1.00 62.62 276 ILE A CA 1
ATOM 2277 C C . ILE A 1 276 ? 20.279 9.594 -17.326 1.00 62.62 276 ILE A C 1
ATOM 2279 O O . ILE A 1 276 ? 20.442 10.725 -16.873 1.00 62.62 276 ILE A O 1
ATOM 2283 N N . LEU A 1 277 ? 20.679 9.274 -18.565 1.00 59.09 277 LEU A N 1
ATOM 2284 C CA . LEU A 1 277 ? 21.527 10.159 -19.388 1.00 59.09 277 LEU A CA 1
ATOM 2285 C C . LEU A 1 277 ? 20.831 11.468 -19.816 1.00 59.09 277 LEU A C 1
ATOM 2287 O O . LEU A 1 277 ? 21.492 12.469 -20.062 1.00 59.09 277 LEU A O 1
ATOM 2291 N N . GLY A 1 278 ? 19.495 11.498 -19.862 1.00 51.38 278 GLY A N 1
ATOM 2292 C CA . GLY A 1 278 ? 18.712 12.703 -20.183 1.00 51.38 278 GLY A CA 1
ATOM 2293 C C . GLY A 1 278 ? 18.370 13.614 -18.992 1.00 51.38 278 GLY A C 1
ATOM 2294 O O . GLY A 1 278 ? 17.572 14.542 -19.152 1.00 51.38 278 GLY A O 1
ATOM 2295 N N . TRP A 1 279 ? 18.886 13.335 -17.790 1.00 57.25 279 TRP A N 1
ATOM 2296 C CA . TRP A 1 279 ? 18.393 13.923 -16.539 1.00 57.25 279 TRP A CA 1
ATOM 2297 C C . TRP A 1 279 ? 19.366 14.945 -15.950 1.00 57.25 279 TRP A C 1
ATOM 2299 O O . TRP A 1 279 ? 20.579 14.761 -15.960 1.00 57.25 279 TRP A O 1
ATOM 2309 N N . THR A 1 280 ? 18.832 16.027 -15.378 1.00 50.72 280 THR A N 1
ATOM 2310 C CA . THR A 1 280 ? 19.650 17.021 -14.673 1.00 50.72 280 THR A CA 1
ATOM 2311 C C . THR A 1 280 ? 19.996 16.510 -13.277 1.00 50.72 280 THR A C 1
ATOM 2313 O O . THR A 1 280 ? 19.145 16.451 -12.387 1.00 50.72 280 THR A O 1
ATOM 2316 N N . ILE A 1 281 ? 21.257 16.140 -13.078 1.00 55.72 281 ILE A N 1
ATOM 2317 C CA . ILE A 1 281 ? 21.788 15.758 -11.770 1.00 55.72 281 ILE A CA 1
ATOM 2318 C C . ILE A 1 281 ? 22.340 17.026 -11.100 1.00 55.72 281 ILE A C 1
ATOM 2320 O O . ILE A 1 281 ? 23.180 17.721 -11.671 1.00 55.72 281 ILE A O 1
ATOM 2324 N N . ASP A 1 282 ? 21.843 17.368 -9.908 1.00 55.09 282 ASP A N 1
ATOM 2325 C CA . ASP A 1 282 ? 22.302 18.557 -9.176 1.00 55.09 282 ASP A CA 1
ATOM 2326 C C . ASP A 1 282 ? 23.501 18.207 -8.296 1.00 55.09 282 ASP A C 1
ATOM 2328 O O . ASP A 1 282 ? 23.389 17.857 -7.119 1.00 55.09 282 ASP A O 1
ATOM 2332 N N . TYR A 1 283 ? 24.680 18.316 -8.892 1.00 51.94 283 TYR A N 1
ATOM 2333 C CA . TYR A 1 283 ? 25.946 18.093 -8.201 1.00 51.94 283 TYR A CA 1
ATOM 2334 C C . TYR A 1 283 ? 26.415 19.304 -7.376 1.00 51.94 283 TYR A C 1
ATOM 2336 O O . TYR A 1 283 ? 27.445 19.235 -6.704 1.00 51.94 283 TYR A O 1
ATOM 2344 N N . THR A 1 284 ? 25.694 20.430 -7.429 1.00 49.62 284 THR A N 1
ATOM 2345 C CA . THR A 1 284 ? 26.085 21.675 -6.743 1.00 49.62 284 THR A CA 1
ATOM 2346 C C . THR A 1 284 ? 25.589 21.742 -5.300 1.00 49.62 284 THR A C 1
ATOM 2348 O O . THR A 1 284 ? 26.013 22.605 -4.531 1.00 49.62 284 THR A O 1
ATOM 2351 N N . GLN A 1 285 ? 24.722 20.811 -4.896 1.00 52.97 285 GLN A N 1
ATOM 2352 C CA . GLN A 1 285 ? 24.204 20.752 -3.536 1.00 52.97 285 GLN A CA 1
ATOM 2353 C C . GLN A 1 285 ? 25.304 20.393 -2.518 1.00 52.97 285 GLN A C 1
ATOM 2355 O O . GLN A 1 285 ? 25.971 19.364 -2.663 1.00 52.97 285 GLN A O 1
ATOM 2360 N N . PRO A 1 286 ? 25.462 21.168 -1.426 1.00 45.75 286 PRO A N 1
ATOM 2361 C CA . PRO A 1 286 ? 26.493 20.917 -0.415 1.00 45.75 286 PRO A CA 1
ATOM 2362 C C . PRO A 1 286 ? 26.410 19.527 0.229 1.00 45.75 286 PRO A C 1
ATOM 2364 O O . PRO A 1 286 ? 27.432 18.911 0.515 1.00 45.75 286 PRO A O 1
ATOM 2367 N N . SER A 1 287 ? 25.196 19.006 0.423 1.00 40.72 287 SER A N 1
ATOM 2368 C CA . SER A 1 287 ? 24.942 17.659 0.955 1.00 40.72 287 SER A CA 1
ATOM 2369 C C . SER A 1 287 ? 25.406 16.545 0.013 1.00 40.72 287 SER A C 1
ATOM 2371 O O . SER A 1 287 ? 25.742 15.460 0.484 1.00 40.72 287 SER A O 1
ATOM 2373 N N . VAL A 1 288 ? 25.433 16.813 -1.293 1.00 45.53 288 VAL A N 1
ATOM 2374 C CA . VAL A 1 288 ? 25.885 15.900 -2.348 1.00 45.53 288 VAL A CA 1
ATOM 2375 C C . VAL A 1 288 ? 27.398 15.973 -2.464 1.00 45.53 288 VAL A C 1
ATOM 2377 O O . VAL A 1 288 ? 28.068 14.950 -2.385 1.00 45.53 288 VAL A O 1
ATOM 2380 N N . GLN A 1 289 ? 27.960 17.183 -2.504 1.00 51.56 289 GLN A N 1
ATOM 2381 C CA . GLN A 1 289 ? 29.409 17.375 -2.521 1.00 51.56 289 GLN A CA 1
ATOM 2382 C C . GLN A 1 289 ? 30.097 16.768 -1.294 1.00 51.56 289 GLN A C 1
ATOM 2384 O O . GLN A 1 289 ? 31.168 16.196 -1.433 1.00 51.56 289 GLN A O 1
ATOM 2389 N N . GLN A 1 290 ? 29.484 16.829 -0.110 1.00 52.03 290 GLN A N 1
ATOM 2390 C CA . GLN A 1 290 ? 30.030 16.211 1.106 1.00 52.03 290 GLN A CA 1
ATOM 2391 C C . GLN A 1 290 ? 30.022 14.673 1.095 1.00 52.03 290 GLN A C 1
ATOM 2393 O O . GLN A 1 290 ? 30.716 14.070 1.910 1.00 52.03 290 GLN A O 1
ATOM 2398 N N . ARG A 1 291 ? 29.230 14.039 0.222 1.00 45.50 291 ARG A N 1
ATOM 2399 C CA . ARG A 1 291 ? 29.060 12.575 0.155 1.00 45.50 291 ARG A CA 1
ATOM 2400 C C . ARG A 1 291 ? 29.781 11.934 -1.026 1.00 45.50 291 ARG A C 1
ATOM 2402 O O . ARG A 1 291 ? 29.910 10.716 -1.056 1.00 45.50 291 ARG A O 1
ATOM 2409 N N . LEU A 1 292 ? 30.234 12.739 -1.981 1.00 50.94 292 LEU A N 1
ATOM 2410 C CA . LEU A 1 292 ? 31.047 12.290 -3.101 1.00 50.94 292 LEU A CA 1
ATOM 2411 C C . LEU A 1 292 ? 32.510 12.206 -2.666 1.00 50.94 292 LEU A C 1
ATOM 2413 O O . LEU A 1 292 ? 33.053 13.144 -2.079 1.00 50.94 292 LEU A O 1
ATOM 2417 N N . THR A 1 293 ? 33.168 11.098 -2.995 1.00 61.09 293 THR A N 1
ATOM 2418 C CA . THR A 1 293 ? 34.627 11.006 -2.863 1.00 61.09 293 THR A CA 1
ATOM 2419 C C . THR A 1 293 ? 35.303 12.016 -3.793 1.00 61.09 293 THR A C 1
ATOM 2421 O O . THR A 1 293 ? 34.739 12.425 -4.810 1.00 61.09 293 THR A O 1
ATOM 2424 N N . ASP A 1 294 ? 36.536 12.417 -3.484 1.00 54.16 294 ASP A N 1
ATOM 2425 C CA . ASP A 1 294 ? 37.264 13.390 -4.312 1.00 54.16 294 ASP A CA 1
ATOM 2426 C C . ASP A 1 294 ? 37.478 12.884 -5.744 1.00 54.16 294 ASP A C 1
ATOM 2428 O O . ASP A 1 294 ? 37.402 13.657 -6.696 1.00 54.16 294 ASP A O 1
ATOM 2432 N N . LYS A 1 295 ? 37.632 11.565 -5.911 1.00 54.56 295 LYS A N 1
ATOM 2433 C CA . LYS A 1 295 ? 37.702 10.915 -7.223 1.00 54.56 295 LYS A CA 1
ATOM 2434 C C . LYS A 1 295 ? 36.396 11.075 -8.010 1.00 54.56 295 LYS A C 1
ATOM 2436 O O . LYS A 1 295 ? 36.431 11.430 -9.182 1.00 54.56 295 LYS A O 1
ATOM 2441 N N . GLN A 1 296 ? 35.250 10.887 -7.359 1.00 54.41 296 GLN A N 1
ATOM 2442 C CA . GLN A 1 296 ? 33.938 11.051 -7.993 1.00 54.41 296 GLN A CA 1
ATOM 2443 C C . GLN A 1 296 ? 33.637 12.510 -8.319 1.00 54.41 296 GLN A C 1
ATOM 2445 O O . GLN A 1 296 ? 33.092 12.791 -9.381 1.00 54.41 296 GLN A O 1
ATOM 2450 N N . ARG A 1 297 ? 34.030 13.448 -7.446 1.00 57.84 297 ARG A N 1
ATOM 2451 C CA . ARG A 1 297 ? 33.940 14.885 -7.744 1.00 57.84 297 ARG A CA 1
ATOM 2452 C C . ARG A 1 297 ? 34.739 15.236 -8.996 1.00 57.84 297 ARG A C 1
ATOM 2454 O O . ARG A 1 297 ? 34.200 15.884 -9.884 1.00 57.84 297 ARG A O 1
ATOM 2461 N N . GLN A 1 298 ? 35.963 14.724 -9.113 1.00 52.31 298 GLN A N 1
ATOM 2462 C CA . GLN A 1 298 ? 36.812 14.933 -10.288 1.00 52.31 298 GLN A CA 1
ATOM 2463 C C . GLN A 1 298 ? 36.258 14.280 -11.566 1.00 52.31 298 GLN A C 1
ATOM 2465 O O . GLN A 1 298 ? 36.396 14.846 -12.647 1.00 52.31 298 GLN A O 1
ATOM 2470 N N . GLU A 1 299 ? 35.639 13.101 -11.476 1.00 53.72 299 GLU A N 1
ATOM 2471 C CA . GLU A 1 299 ? 34.999 12.430 -12.620 1.00 53.72 299 GLU A CA 1
ATOM 2472 C C . GLU A 1 299 ? 33.744 13.184 -13.094 1.00 53.72 299 GLU A C 1
ATOM 2474 O O . GLU A 1 299 ? 33.570 13.397 -14.294 1.00 53.72 299 GLU A O 1
ATOM 2479 N N . ILE A 1 300 ? 32.927 13.678 -12.160 1.00 52.25 300 ILE A N 1
ATOM 2480 C CA . ILE A 1 300 ? 31.746 14.507 -12.440 1.00 52.25 300 ILE A CA 1
ATOM 2481 C C . ILE A 1 300 ? 32.149 15.864 -13.041 1.00 52.25 300 ILE A C 1
ATOM 2483 O O . ILE A 1 300 ? 31.547 16.311 -14.015 1.00 52.25 300 ILE A O 1
ATOM 2487 N N . GLU A 1 301 ? 33.185 16.516 -12.506 1.00 52.44 301 GLU A N 1
ATOM 2488 C CA . GLU A 1 301 ? 33.717 17.777 -13.045 1.00 52.44 301 GLU A CA 1
ATOM 2489 C C . GLU A 1 301 ? 34.279 17.610 -14.462 1.00 52.44 301 GLU A C 1
ATOM 2491 O O . GLU A 1 301 ? 34.051 18.463 -15.320 1.00 52.44 301 GLU A O 1
ATOM 2496 N N . LYS A 1 302 ? 34.968 16.495 -14.743 1.00 50.88 302 LYS A N 1
ATOM 2497 C CA . LYS A 1 302 ? 35.429 16.166 -16.101 1.00 50.88 302 LYS A CA 1
ATOM 2498 C C . LYS A 1 302 ? 34.262 16.011 -17.073 1.00 50.88 302 LYS A C 1
ATOM 2500 O O . LYS A 1 302 ? 34.340 16.551 -18.171 1.00 50.88 302 LYS A O 1
ATOM 2505 N N . PHE A 1 303 ? 33.188 15.347 -16.648 1.00 46.78 303 PHE A N 1
ATOM 2506 C CA . PHE A 1 303 ? 31.984 15.148 -17.454 1.00 46.78 303 PHE A CA 1
ATOM 2507 C C . PHE A 1 303 ? 31.251 16.470 -17.772 1.00 46.78 303 PHE A C 1
ATOM 2509 O O . PHE A 1 303 ? 30.846 16.710 -18.908 1.00 46.78 303 PHE A O 1
ATOM 2516 N N . MET A 1 304 ? 31.150 17.388 -16.804 1.00 46.03 304 MET A N 1
ATOM 2517 C CA . MET A 1 304 ? 30.529 18.708 -17.021 1.00 46.03 304 MET A CA 1
ATOM 2518 C C . MET A 1 304 ? 31.368 19.651 -17.894 1.00 46.03 304 MET A C 1
ATOM 2520 O O . MET A 1 304 ? 30.828 20.476 -18.639 1.00 46.03 304 MET A O 1
ATOM 2524 N N . ASN A 1 305 ? 32.695 19.535 -17.829 1.00 42.78 305 ASN A N 1
ATOM 2525 C CA . ASN A 1 305 ? 33.594 20.331 -18.663 1.00 42.78 305 ASN A CA 1
ATOM 2526 C C . ASN A 1 305 ? 33.610 19.867 -20.131 1.00 42.78 305 ASN A C 1
ATOM 2528 O O . ASN A 1 305 ? 33.895 20.672 -21.012 1.00 42.78 305 ASN A O 1
ATOM 2532 N N . THR A 1 306 ? 33.251 18.613 -20.422 1.00 43.16 306 THR A N 1
ATOM 2533 C CA . THR A 1 306 ? 33.078 18.130 -21.804 1.00 43.16 306 THR A CA 1
ATOM 2534 C C . THR A 1 306 ? 31.769 18.598 -22.452 1.00 43.16 306 THR A C 1
ATOM 2536 O O . THR A 1 306 ? 31.776 18.945 -23.631 1.00 43.16 306 THR A O 1
ATOM 2539 N N . ASP A 1 307 ? 30.670 18.713 -21.697 1.00 38.34 307 ASP A N 1
ATOM 2540 C CA . ASP A 1 307 ? 29.378 19.193 -22.227 1.00 38.34 307 ASP A CA 1
ATOM 2541 C C . ASP A 1 307 ? 29.337 20.713 -22.463 1.00 38.34 307 ASP A C 1
ATOM 2543 O O . ASP A 1 307 ? 28.634 21.199 -23.353 1.00 38.34 307 ASP A O 1
ATOM 2547 N N . SER A 1 308 ? 30.124 21.490 -21.711 1.00 36.56 308 SER A N 1
ATOM 2548 C CA . SER A 1 308 ? 30.230 22.946 -21.905 1.00 36.56 308 SER A CA 1
ATOM 2549 C C . SER A 1 308 ? 31.046 23.354 -23.140 1.00 36.56 308 SER A C 1
ATOM 2551 O O . SER A 1 308 ? 30.968 24.507 -23.561 1.00 36.56 308 SER A O 1
ATOM 2553 N N . HIS A 1 309 ? 31.772 22.425 -23.773 1.00 36.59 309 HIS A N 1
ATOM 2554 C CA . HIS A 1 309 ? 32.486 22.668 -25.034 1.00 36.59 309 HIS A CA 1
ATOM 2555 C C . HIS A 1 309 ? 31.684 22.316 -26.297 1.00 36.59 309 HIS A C 1
ATOM 2557 O O . HIS A 1 309 ? 32.075 22.733 -27.384 1.00 36.59 309 HIS A O 1
ATOM 2563 N N . ASN A 1 310 ? 30.525 21.660 -26.164 1.00 35.06 310 ASN A N 1
ATOM 2564 C CA . ASN A 1 310 ? 29.623 21.353 -27.285 1.00 35.06 310 ASN A CA 1
ATOM 2565 C C . ASN A 1 310 ? 28.414 22.303 -27.398 1.00 35.06 310 ASN A C 1
ATOM 2567 O O . ASN A 1 310 ? 27.563 22.110 -28.261 1.00 35.06 310 ASN A O 1
ATOM 2571 N N . ASN A 1 311 ? 28.337 23.345 -26.562 1.00 31.98 311 ASN A N 1
ATOM 2572 C CA . ASN A 1 311 ? 27.300 24.384 -26.617 1.00 31.98 311 ASN A CA 1
ATOM 2573 C C . ASN A 1 311 ? 27.908 25.796 -26.635 1.00 31.98 311 ASN A C 1
ATOM 2575 O O . ASN A 1 311 ? 27.555 26.664 -25.835 1.00 31.98 311 ASN A O 1
ATOM 2579 N N . THR A 1 312 ? 28.804 26.036 -27.586 1.00 28.22 312 THR A N 1
ATOM 2580 C CA . THR A 1 312 ? 29.143 27.392 -28.041 1.00 28.22 312 THR A CA 1
ATOM 2581 C C . THR A 1 312 ? 28.801 27.473 -29.533 1.00 28.22 312 THR A C 1
ATOM 2583 O O . THR A 1 312 ? 29.065 26.495 -30.228 1.00 28.22 312 THR A O 1
ATOM 2586 N N . PRO A 1 313 ? 28.130 28.552 -29.982 1.00 35.19 313 PRO A N 1
ATOM 2587 C CA . PRO A 1 313 ? 27.401 28.619 -31.254 1.00 35.19 313 PRO A CA 1
ATOM 2588 C C . PRO A 1 313 ? 28.252 28.410 -32.506 1.00 35.19 313 PRO A C 1
ATOM 2590 O O . PRO A 1 313 ? 29.451 28.772 -32.479 1.00 35.19 313 PRO A O 1
#